Protein 2FPR (pdb70)

InterPro domains:
  IPR000807 Imidazoleglycerol-phosphate dehydratase [MF_00076] (167-355)
  IPR000807 Imidazoleglycerol-phosphate dehydratase [PF00475] (196-337)
  IPR000807 Imidazoleglycerol-phosphate dehydratase [PTHR23133] (57-355)
  IPR000807 Imidazoleglycerol-phosphate dehydratase [cd07914] (169-355)
  IPR005954 Histidine biosynthesis bifunctional protein, N-terminal histidinol-phosphatase domain [TIGR01261] (3-162)
  IPR006543 Histidinol-phosphate phosphatase [TIGR01656] (5-144)
  IPR006549 HAD-superfamily hydrolase,subfamily IIIA [TIGR01662] (4-147)
  IPR020565 Imidazoleglycerol-phosphate dehydratase, conserved site [PS00954] (226-239)
  IPR020565 Imidazoleglycerol-phosphate dehydratase, conserved site [PS00955] (319-331)
  IPR020566 Histidine biosynthesis bifunctional protein HisB [MF_01022] (2-355)
  IPR020566 Histidine biosynthesis bifunctional protein HisB [NF003937] (1-355)
  IPR020568 Ribosomal protein uS5 domain 2-type superfamily [SSF54211] (167-251)
  IPR020568 Ribosomal protein uS5 domain 2-type superfamily [SSF54211] (252-342)
  IPR023214 HAD superfamily [G3DSA:3.40.50.1000] (1-162)
  IPR036412 HAD-like superfamily [SSF56784] (1-158)
  IPR038494 Imidazole glycerol phosphate dehydratase domain superfamily [G3DSA:3.30.230.40] (163-254)
  IPR038494 Imidazole glycerol phosphate dehydratase domain superfamily [G3DSA:3.30.230.40] (255-355)

Foldseek 3Di:
DAAEEEEEDDVAQWDAALRAQQALVRTGGQPPNQVLLVLVVVVGYAYAYAYEAAQDCDPVHNVNSRCPNVVVSVVVNVVSPRDHPYHHYHHYHVVVVDQRDALRCVSPVVVLGPQALYEYEEQDPSSCSSNVVSNHYYDHDDSPPCHSVNVSVVSD/DAEEEEEDDVTQWDADPPLRAQQALVRTGGAPPSQVLLVLVVVLPYAYAYAYEAEQECHPVRNVVSRCPRVVVSVCVCVVSPHDHPYHFYHHHHPVVVDQRDALHCVSPVPVLVHDQALYEYEEQDPSSQSSCVVSSHGYDHDDSPPCHSVNVSPVSNPD

CATH classification: 3.40.50.1000

Organism: Escherichia coli O157:H7 (NCBI:txid83334)

Nearest PDB structures (foldseek):
  2fpx-assembly1_A  TM=1.005E+00  e=1.266E-33  Escherichia coli O157:H7
  2fpu-assembly1_A  TM=1.006E+00  e=5.296E-33  Escherichia coli O157:H7
  2fpu-assembly1_B  TM=1.002E+00  e=4.977E-31  Escherichia coli O157:H7
  2fpw-assembly1_B  TM=1.002E+00  e=2.843E-30  Escherichia coli O157:H7
  3l8h-assembly4_D  TM=8.552E-01  e=6.009E-11  Bordetella bronchiseptica

B-factor: mean 16.45, std 7.88, range [2.0, 51.12]

Secondary structure (DSSP, 8-state):
--EEEEE-SBTTTB--------SGGG--BPTTHHHHHHHHHHTTEEEEEEEE-TTTTBTTB-HHHHHHHHHHHHHHHHHTT--EEEEEEE---GGG--SSSTTS-GGGGGG---GGG-EEEESSHHHHHHHHHHTSEEEE-BTTTB-HHHHHHHT-/--EEEE-SBTTTB---TTTS---SGGG--BPTTHHHHHHHHHHTT-EEEEEEE-TTBTBTTB-HHHHHHHHHHHHHHHHHHT--EEEEEEE---GGG--SSSTTS-GGGGGG----GGG-EEEESSHHHHHHHHHHTSEEEE-BTTTB-HHHHHHHTT--

Sequence (316 aa):
SQKYLFIDRDGTLISEPDFQVDRFDKLAFEPGVIPQLLKLQKAGYKLVMITNQDGLGTQSFPQADFDGPHNLMMQIFTSQGVQFDEVLICPHLPADECDCRKPKVKLVERYLMDRANSYVIGDRATDIQLAENMGINGLRYDRETLNWPMIGEQLTQKYLFIDRDGTLISEPPSDFQVDRFDKLAFEPGVIPQLLKLQKAGYKLVMITNQDGLGTQSFPQADFDGPHNLMMQIFTSQGVQFDEVLICPHLPADECDCRKPKVKLVERYLAMDRANSYVIGDRATDIQLAENMGINGLRYDRETLNWPMIGEQLTRR

Radius of gyration: 21.8 Å; Cα contacts (8 Å, |Δi|>4): 627; chains: 2; bounding box: 61×44×55 Å

GO terms:
  GO:0004401 histidinol-phosphatase activity (F, EXP)

Structure (mmCIF, N/CA/C/O backbone):
data_2FPR
#
_entry.id   2FPR
#
_cell.length_a   53.256
_cell.length_b   131.962
_cell.length_c   106.140
_cell.angle_alpha   90.00
_cell.angle_beta   90.00
_cell.angle_gamma   90.00
#
_symmetry.space_group_name_H-M   'C 2 2 21'
#
loop_
_entity.id
_entity.type
_entity.pdbx_description
1 polymer 'Histidine biosynthesis bifunctional protein hisB'
2 non-polymer 'ZINC ION'
3 non-polymer 'MAGNESIUM ION'
4 non-polymer 'BROMIDE ION'
5 non-polymer 'SODIUM ION'
6 water water
#
loop_
_atom_site.group_PDB
_atom_site.id
_atom_site.type_symbol
_atom_site.label_atom_id
_atom_site.label_alt_id
_atom_site.label_comp_id
_atom_site.label_asym_id
_atom_site.label_entity_id
_atom_site.label_seq_id
_atom_site.pdbx_PDB_ins_code
_atom_site.Cartn_x
_atom_site.Cartn_y
_atom_site.Cartn_z
_atom_site.occupancy
_atom_site.B_iso_or_equiv
_atom_site.auth_seq_id
_atom_site.auth_comp_id
_atom_site.auth_asym_id
_atom_site.auth_atom_id
_atom_site.pdbx_PDB_model_num
ATOM 1 N N . SER A 1 13 ? 24.732 27.259 28.207 1.00 30.98 3 SER A N 1
ATOM 2 C CA . SER A 1 13 ? 23.603 26.364 27.818 1.00 30.49 3 SER A CA 1
ATOM 3 C C . SER A 1 13 ? 23.451 26.298 26.295 1.00 29.69 3 SER A C 1
ATOM 4 O O . SER A 1 13 ? 23.849 27.220 25.580 1.00 30.15 3 SER A O 1
ATOM 7 N N . GLN A 1 14 ? 22.868 25.201 25.820 1.00 28.56 4 GLN A N 1
ATOM 8 C CA . GLN A 1 14 ? 22.930 24.811 24.410 1.00 27.16 4 GLN A CA 1
ATOM 9 C C . GLN A 1 14 ? 22.103 25.675 23.444 1.00 25.89 4 GLN A C 1
ATOM 10 O O . GLN A 1 14 ? 20.913 25.910 23.663 1.00 25.84 4 GLN A O 1
ATOM 16 N N . LYS A 1 15 ? 22.753 26.128 22.373 1.00 24.29 5 LYS A N 1
ATOM 17 C CA . LYS A 1 15 ? 22.080 26.778 21.252 1.00 22.61 5 LYS A CA 1
ATOM 18 C C . LYS A 1 15 ? 21.475 25.692 20.376 1.00 21.34 5 LYS A C 1
ATOM 19 O O . LYS A 1 15 ? 22.169 24.748 19.986 1.00 21.06 5 LYS A O 1
ATOM 25 N N . TYR A 1 16 ? 20.191 25.832 20.064 1.00 19.89 6 TYR A N 1
ATOM 26 C CA . TYR A 1 16 ? 19.515 24.899 19.176 1.00 18.64 6 TYR A CA 1
ATOM 27 C C . TYR A 1 16 ? 18.963 25.565 17.930 1.00 17.34 6 TYR A C 1
ATOM 28 O O . TYR A 1 16 ? 18.577 26.732 17.954 1.00 17.16 6 TYR A O 1
ATOM 37 N N . LEU A 1 17 ? 18.930 24.802 16.841 1.00 15.81 7 LEU A N 1
ATOM 38 C CA . LEU A 1 17 ? 18.171 25.187 15.656 1.00 14.30 7 LEU A CA 1
ATOM 39 C C . LEU A 1 17 ? 17.132 24.111 15.414 1.00 13.83 7 LEU A C 1
ATOM 40 O O . LEU A 1 17 ? 17.479 22.944 15.204 1.00 13.09 7 LEU A O 1
ATOM 45 N N . PHE A 1 18 ? 15.864 24.511 15.448 1.00 12.64 8 PHE A N 1
ATOM 46 C CA . PHE A 1 18 ? 14.753 23.611 15.153 1.00 12.59 8 PHE A CA 1
ATOM 47 C C . PHE A 1 18 ? 14.323 23.844 13.731 1.00 12.09 8 PHE A C 1
ATOM 48 O O . PHE A 1 18 ? 13.780 24.897 13.403 1.00 12.62 8 PHE A O 1
ATOM 56 N N . ILE A 1 19 ? 14.611 22.867 12.877 1.00 11.30 9 ILE A N 1
ATOM 57 C CA . ILE A 1 19 ? 14.571 23.098 11.445 1.00 10.08 9 ILE A CA 1
ATOM 58 C C . ILE A 1 19 ? 13.489 22.269 10.774 1.00 10.08 9 ILE A C 1
ATOM 59 O O . ILE A 1 19 ? 13.428 21.036 10.933 1.00 10.37 9 ILE A O 1
ATOM 64 N N . ASP A 1 20 ? 12.631 22.967 10.035 1.00 9.45 10 ASP A N 1
ATOM 65 C CA . ASP A 1 20 ? 11.604 22.340 9.202 1.00 9.16 10 ASP A CA 1
ATOM 66 C C . ASP A 1 20 ? 12.250 21.490 8.110 1.00 8.87 10 ASP A C 1
ATOM 67 O O . ASP A 1 20 ? 13.372 21.776 7.693 1.00 8.84 10 ASP A O 1
ATOM 72 N N . ARG A 1 21 ? 11.542 20.461 7.644 1.00 8.32 11 ARG A N 1
ATOM 73 C CA . ARG A 1 21 ? 12.055 19.634 6.535 1.00 8.08 11 ARG A CA 1
ATOM 74 C C . ARG A 1 21 ? 11.626 20.137 5.146 1.00 8.53 11 ARG A C 1
ATOM 75 O O . ARG A 1 21 ? 12.446 20.648 4.395 1.00 8.73 11 ARG A O 1
ATOM 83 N N . ASP A 1 22 ? 10.336 20.003 4.820 1.00 8.65 12 ASP A N 1
ATOM 84 C CA . ASP A 1 22 ? 9.842 20.267 3.461 1.00 9.22 12 ASP A CA 1
ATOM 85 C C . ASP A 1 22 ? 9.768 21.758 3.130 1.00 8.68 12 ASP A C 1
ATOM 86 O O . ASP A 1 22 ? 9.048 22.510 3.790 1.00 8.73 12 ASP A 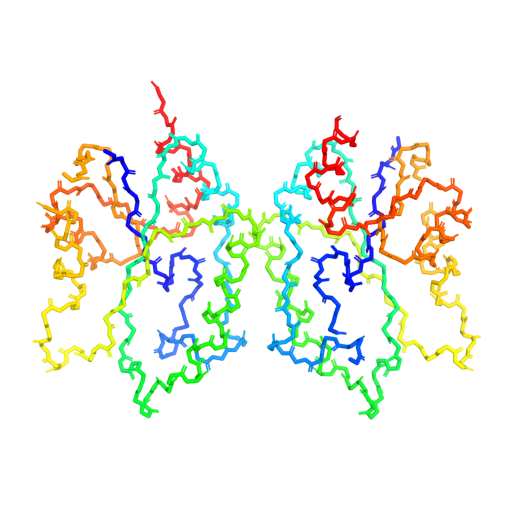O 1
ATOM 91 N N . GLY A 1 23 ? 10.487 22.170 2.092 1.00 8.61 13 GLY A N 1
ATOM 92 C CA . GLY A 1 23 ? 10.573 23.586 1.728 1.00 8.91 13 GLY A CA 1
ATOM 93 C C . GLY A 1 23 ? 11.657 24.335 2.485 1.00 8.63 13 GLY A C 1
ATOM 94 O O . GLY A 1 23 ? 11.822 25.550 2.311 1.00 8.71 13 GLY A O 1
ATOM 95 N N . THR A 1 24 ? 12.398 23.616 3.330 1.00 8.17 14 THR A N 1
ATOM 96 C CA . THR A 1 24 ? 13.438 24.228 4.155 1.00 8.28 14 THR A CA 1
ATOM 97 C C . THR A 1 24 ? 14.766 23.487 3.973 1.00 8.85 14 THR A C 1
ATOM 98 O O . THR A 1 24 ? 15.759 24.080 3.532 1.00 9.00 14 THR A O 1
ATOM 102 N N . LEU A 1 25 ? 14.786 22.199 4.310 1.00 8.37 15 LEU A N 1
ATOM 103 C CA . LEU A 1 25 ? 15.985 21.387 4.077 1.00 8.75 15 LEU A CA 1
ATOM 104 C C . LEU A 1 25 ? 15.990 20.845 2.656 1.00 9.04 15 LEU A C 1
ATOM 105 O O . LEU A 1 25 ? 17.026 20.822 1.988 1.00 8.46 15 LEU A O 1
ATOM 110 N N . ILE A 1 26 ? 14.818 20.388 2.220 1.00 8.89 16 ILE A N 1
ATOM 111 C CA . ILE A 1 26 ? 14.616 19.866 0.881 1.00 9.05 16 ILE A CA 1
ATOM 112 C C . ILE A 1 26 ? 13.445 20.590 0.229 1.00 10.15 16 ILE A C 1
ATOM 113 O O . ILE A 1 26 ? 12.665 21.250 0.911 1.00 9.66 16 ILE A O 1
ATOM 118 N N . SER A 1 27 ? 13.332 20.466 -1.087 1.00 11.06 17 SER A N 1
ATOM 119 C CA . SER A 1 27 ? 12.292 21.166 -1.832 1.00 13.30 17 SER A CA 1
ATOM 120 C C . SER A 1 27 ? 10.912 20.595 -1.518 1.00 14.18 17 SER A C 1
ATOM 121 O O . SER A 1 27 ? 10.765 19.401 -1.251 1.00 13.69 17 SER A O 1
ATOM 124 N N . GLU A 1 28 ? 9.909 21.468 -1.529 1.00 15.72 18 GLU A N 1
ATOM 125 C CA . GLU A 1 28 ? 8.540 21.053 -1.248 1.00 17.96 18 GLU A CA 1
ATOM 126 C C . GLU A 1 28 ? 7.825 20.798 -2.570 1.00 19.17 18 GLU A C 1
ATOM 127 O O . GLU A 1 28 ? 7.640 21.733 -3.354 1.00 19.77 18 GLU A O 1
ATOM 133 N N . PRO A 1 29 ? 7.388 19.540 -2.810 1.00 20.34 19 PRO A N 1
ATOM 134 C CA . PRO A 1 29 ? 6.803 19.183 -4.095 1.00 20.92 19 PRO A CA 1
ATOM 135 C C . PRO A 1 29 ? 5.541 20.008 -4.356 1.00 21.05 19 PRO A C 1
ATOM 136 O O . PRO A 1 29 ? 4.727 20.177 -3.440 1.00 22.22 19 PRO A O 1
ATOM 140 N N . ASP A 1 32 ? 1.710 18.272 -4.591 1.00 23.15 22 ASP A N 1
ATOM 141 C CA . ASP A 1 32 ? 0.925 17.586 -3.567 1.00 22.65 22 ASP A CA 1
ATOM 142 C C . ASP A 1 32 ? 1.551 17.575 -2.155 1.00 22.15 22 ASP A C 1
ATOM 143 O O . ASP A 1 32 ? 1.097 16.832 -1.284 1.00 22.11 22 ASP A O 1
ATOM 148 N N . PHE A 1 33 ? 2.587 18.389 -1.939 1.00 21.34 23 PHE A N 1
ATOM 149 C CA . PHE A 1 33 ? 3.193 18.578 -0.604 1.00 20.47 23 PHE A CA 1
ATOM 150 C C . PHE A 1 33 ? 3.667 17.295 0.106 1.00 20.06 23 PHE A C 1
ATOM 151 O O . PHE A 1 33 ? 3.767 17.266 1.343 1.00 20.37 23 PHE A O 1
ATOM 159 N N . GLN A 1 34 ? 3.937 16.237 -0.656 1.00 18.77 24 GLN A N 1
ATOM 160 C CA . GLN A 1 34 ? 4.456 15.000 -0.077 1.00 17.75 24 GLN A CA 1
ATOM 161 C C . GLN A 1 34 ? 5.659 14.546 -0.858 1.00 16.65 24 GLN A C 1
ATOM 162 O O . GLN A 1 34 ? 5.581 14.374 -2.077 1.00 16.14 24 GLN A O 1
ATOM 168 N N . VAL A 1 35 ? 6.765 14.336 -0.152 1.00 15.36 25 VAL A N 1
ATOM 169 C CA . VAL A 1 35 ? 7.944 13.740 -0.755 1.00 14.65 25 VAL A CA 1
ATOM 170 C C . VAL A 1 35 ? 7.766 12.230 -0.597 1.00 14.35 25 VAL A C 1
ATOM 171 O O . VAL A 1 35 ? 8.303 11.611 0.328 1.00 13.92 25 VAL A O 1
ATOM 175 N N . ASP A 1 36 ? 6.974 11.659 -1.500 1.00 14.12 26 ASP A N 1
ATOM 176 C CA . ASP A 1 36 ? 6.553 10.259 -1.416 1.00 14.72 26 ASP A CA 1
ATOM 177 C C . ASP A 1 36 ? 7.142 9.396 -2.531 1.00 14.67 26 ASP A C 1
ATOM 178 O O . ASP A 1 36 ? 6.746 8.240 -2.722 1.00 14.72 26 ASP A O 1
ATOM 183 N N . ARG A 1 37 ? 8.086 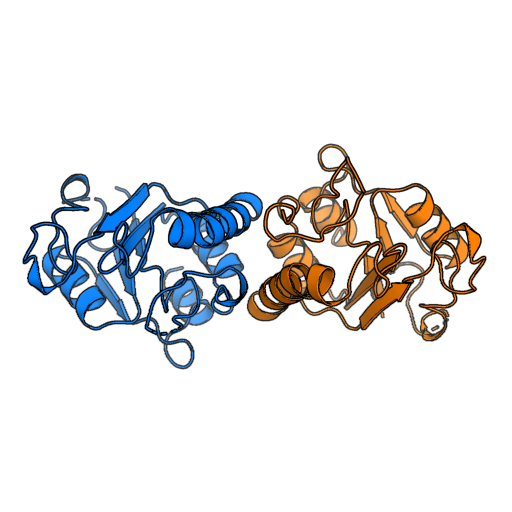9.971 -3.268 1.00 14.74 27 ARG A N 1
ATOM 184 C CA . ARG A 1 37 ? 8.816 9.257 -4.306 1.00 14.88 27 ARG A CA 1
ATOM 185 C C . ARG A 1 37 ? 10.241 9.769 -4.292 1.00 14.48 27 ARG A C 1
ATOM 186 O O . ARG A 1 37 ? 10.475 10.952 -4.031 1.00 13.77 27 ARG A O 1
ATOM 194 N N . PHE A 1 38 ? 11.191 8.892 -4.597 1.00 14.53 28 PHE A N 1
ATOM 195 C CA . PHE A 1 38 ? 12.590 9.308 -4.685 1.00 14.36 28 PHE A CA 1
ATOM 196 C C . PHE A 1 38 ? 12.813 10.444 -5.678 1.00 14.74 28 PHE A C 1
ATOM 197 O O . PHE A 1 38 ? 13.610 11.360 -5.425 1.00 14.58 28 PHE A O 1
ATOM 205 N N . ASP A 1 39 ? 12.097 10.398 -6.801 1.00 14.92 29 ASP A N 1
ATOM 206 C CA . ASP A 1 39 ? 12.236 11.427 -7.826 1.00 15.57 29 ASP A CA 1
ATOM 207 C C . ASP A 1 39 ? 11.648 12.792 -7.437 1.00 14.92 29 ASP A C 1
ATOM 208 O O . ASP A 1 39 ? 11.741 13.757 -8.203 1.00 15.75 29 ASP A O 1
ATOM 213 N N . LYS A 1 40 ? 11.091 12.882 -6.227 1.00 13.94 30 LYS A N 1
ATOM 214 C CA . LYS A 1 40 ? 10.621 14.164 -5.699 1.00 13.21 30 LYS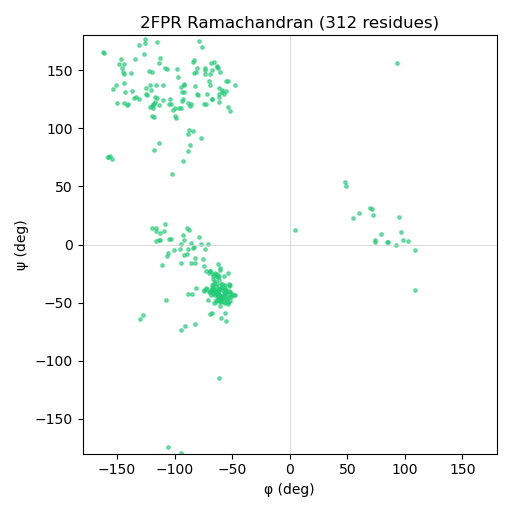 A CA 1
ATOM 215 C C . LYS A 1 40 ? 11.602 14.791 -4.701 1.00 12.48 30 LYS A C 1
ATOM 216 O O . LYS A 1 40 ? 11.389 15.916 -4.230 1.00 12.20 30 LYS A O 1
ATOM 222 N N . LEU A 1 41 ? 12.666 14.058 -4.379 1.00 11.12 31 LEU A N 1
ATOM 223 C CA . LEU A 1 41 ? 13.666 14.549 -3.443 1.00 10.64 31 LEU A CA 1
ATOM 224 C C . LEU A 1 41 ? 14.658 15.511 -4.118 1.00 10.01 31 LEU A C 1
ATOM 225 O O . LEU A 1 41 ? 15.233 15.187 -5.153 1.00 9.78 31 LEU A O 1
ATOM 230 N N . ALA A 1 42 ? 14.861 16.685 -3.515 1.00 9.45 32 ALA A N 1
ATOM 231 C CA . ALA A 1 42 ? 15.842 17.663 -4.003 1.00 9.13 32 ALA A CA 1
ATOM 232 C C . ALA A 1 42 ? 16.284 18.501 -2.817 1.00 9.17 32 ALA A C 1
ATOM 233 O O . ALA A 1 42 ? 15.449 18.941 -2.041 1.00 9.65 32 ALA A O 1
ATOM 235 N N . PHE A 1 43 ? 17.588 18.713 -2.672 1.00 8.26 33 PHE A N 1
ATOM 236 C CA . PHE A 1 43 ? 18.113 19.493 -1.545 1.00 8.21 33 PHE A CA 1
ATOM 237 C C . PHE A 1 43 ? 18.042 20.991 -1.823 1.00 7.21 33 PHE A C 1
ATOM 238 O O . PHE A 1 43 ? 18.182 21.434 -2.963 1.00 7.45 33 PHE A O 1
ATOM 246 N N . GLU A 1 44 ? 17.834 21.763 -0.768 1.00 7.66 34 GLU A N 1
ATOM 247 C CA . GLU A 1 44 ? 17.812 23.224 -0.869 1.00 7.91 34 GLU A CA 1
ATOM 248 C C . GLU A 1 44 ? 19.245 23.714 -1.050 1.00 7.93 34 GLU A C 1
ATOM 249 O O . GLU A 1 44 ? 20.171 23.089 -0.521 1.00 8.09 34 GLU A O 1
ATOM 255 N N . PRO A 1 45 ? 19.441 24.815 -1.802 1.00 7.88 35 PRO A N 1
ATOM 256 C CA . PRO A 1 45 ? 20.810 25.272 -2.084 1.00 7.88 35 PRO A CA 1
ATOM 257 C C . PRO A 1 45 ? 21.592 25.589 -0.829 1.00 7.31 35 PRO A C 1
ATOM 258 O O . PRO A 1 45 ? 21.096 26.306 0.052 1.00 7.42 35 PRO A O 1
ATOM 262 N N . GLY A 1 46 ? 22.812 25.049 -0.749 1.00 7.61 36 GLY A N 1
ATOM 263 C CA . GLY A 1 46 ? 23.735 25.391 0.321 1.00 7.38 36 GLY A CA 1
ATOM 264 C C . GLY A 1 46 ? 23.452 24.824 1.699 1.00 7.28 36 GLY A C 1
ATOM 265 O O . GLY A 1 46 ? 24.184 25.118 2.645 1.00 7.52 36 GLY A O 1
ATOM 266 N N . VAL A 1 47 ? 22.401 24.010 1.820 1.00 6.60 37 VAL A N 1
ATOM 267 C CA . VAL A 1 47 ? 21.993 23.473 3.112 1.00 6.90 37 VAL A CA 1
ATOM 268 C C . VAL A 1 47 ? 23.119 22.699 3.801 1.00 7.12 37 VAL A C 1
ATOM 269 O O . VAL A 1 47 ? 23.291 22.801 5.016 1.00 7.06 37 VAL A O 1
ATOM 273 N N . ILE A 1 48 ? 23.875 21.917 3.033 1.00 6.96 38 ILE A N 1
ATOM 274 C CA . ILE A 1 48 ? 24.949 21.112 3.646 1.00 7.21 38 ILE A CA 1
ATOM 275 C C . ILE A 1 48 ? 26.119 21.975 4.170 1.00 7.30 38 ILE A C 1
ATOM 276 O O . ILE A 1 48 ? 26.393 21.944 5.380 1.00 8.13 38 ILE A O 1
ATOM 281 N N . PRO A 1 49 ? 26.793 22.750 3.290 1.00 8.34 39 PRO A N 1
ATOM 282 C CA . PRO A 1 49 ? 27.880 23.583 3.839 1.00 8.39 39 PRO A CA 1
ATOM 283 C C . PRO A 1 49 ? 27.438 24.518 4.962 1.00 8.83 39 PRO A C 1
ATOM 284 O O . PRO A 1 49 ? 28.196 24.741 5.902 1.00 9.17 39 PRO A O 1
ATOM 288 N N . GLN A 1 50 ? 26.216 25.050 4.893 1.00 9.02 40 GLN A N 1
ATOM 289 C CA . GLN A 1 50 ? 25.798 26.003 5.924 1.00 9.14 40 GLN A CA 1
ATOM 290 C C . GLN A 1 50 ? 25.475 25.348 7.257 1.00 9.17 40 GLN A C 1
ATOM 291 O O . GLN A 1 50 ? 25.849 25.874 8.306 1.00 10.02 40 GLN A O 1
ATOM 297 N N . LEU A 1 51 ? 24.825 24.180 7.221 1.00 8.90 41 LEU A N 1
ATOM 298 C CA . LEU A 1 51 ? 24.588 23.421 8.448 1.00 9.23 41 LEU A CA 1
ATOM 299 C C . LEU A 1 51 ? 25.906 22.960 9.070 1.00 9.30 41 LEU A C 1
ATOM 300 O O . LEU A 1 51 ? 26.052 22.986 10.290 1.00 9.88 41 LEU A O 1
ATOM 305 N N . LEU A 1 52 ? 26.880 22.609 8.230 1.00 9.41 42 LEU A N 1
ATOM 306 C CA . LEU A 1 52 ? 28.216 22.299 8.747 1.00 10.06 42 LEU A CA 1
ATOM 307 C C . LEU A 1 52 ? 28.819 23.511 9.459 1.00 10.55 42 LEU A C 1
ATOM 308 O O . LEU A 1 52 ? 29.350 23.375 10.557 1.00 11.26 42 LEU A O 1
ATOM 313 N N . LYS A 1 53 ? 28.695 24.689 8.842 1.00 11.14 43 LYS A N 1
ATOM 314 C CA . LYS A 1 53 ? 29.165 25.954 9.421 1.00 12.03 43 LYS A CA 1
ATOM 315 C C . LYS A 1 53 ? 28.479 26.233 10.759 1.00 12.38 43 LYS A C 1
ATOM 316 O O . LYS A 1 53 ? 29.132 26.627 11.746 1.00 12.82 43 LYS A O 1
ATOM 322 N N . LEU A 1 54 ? 27.163 26.021 10.786 1.00 12.23 44 LEU A N 1
ATOM 323 C CA . LEU A 1 54 ? 26.359 26.258 11.983 1.00 12.92 44 LEU A CA 1
ATOM 324 C C . LEU A 1 54 ? 26.705 25.296 13.116 1.00 13.48 44 LEU A C 1
ATOM 325 O O . LEU A 1 54 ? 26.753 25.689 14.286 1.00 13.95 44 LEU A O 1
ATOM 330 N N . GLN A 1 55 ? 26.972 24.044 12.766 1.00 13.87 45 GLN A N 1
ATOM 331 C CA . GLN A 1 55 ? 27.429 23.063 13.748 1.00 14.93 45 GLN A CA 1
ATOM 332 C C . GLN A 1 55 ? 28.764 23.473 14.367 1.00 15.62 45 GLN A C 1
ATOM 333 O O . GLN A 1 55 ? 28.952 23.340 15.576 1.00 15.97 45 GLN A O 1
ATOM 339 N N . LYS A 1 56 ? 29.676 23.964 13.531 1.00 16.52 46 LYS A N 1
ATOM 340 C CA . LYS A 1 56 ? 31.007 24.394 13.982 1.00 17.95 46 LYS A CA 1
ATOM 341 C C . LYS A 1 56 ? 30.908 25.594 14.913 1.00 18.27 46 LYS A C 1
ATOM 342 O O . LYS A 1 56 ? 31.731 25.755 15.824 1.00 19.04 46 LYS A O 1
ATOM 348 N N . ALA A 1 57 ? 29.900 26.430 14.682 1.00 17.71 47 ALA A N 1
ATOM 349 C CA . ALA A 1 57 ? 29.628 27.581 15.540 1.00 18.20 47 ALA A CA 1
ATOM 350 C C . ALA A 1 57 ? 28.931 27.212 16.855 1.00 18.34 47 ALA A C 1
ATOM 351 O O . ALA A 1 57 ? 28.622 28.095 17.656 1.00 18.99 47 ALA A O 1
ATOM 353 N N . GLY A 1 58 ? 28.670 25.921 17.063 1.00 17.85 48 GLY A N 1
ATOM 354 C CA . GLY A 1 58 ? 28.080 25.424 18.309 1.00 17.98 48 GLY A CA 1
ATOM 355 C C . GLY A 1 58 ? 26.577 25.202 18.377 1.00 17.83 48 GLY A C 1
ATOM 356 O O . GLY A 1 58 ? 26.032 24.987 19.461 1.00 18.10 48 GLY A O 1
ATOM 357 N N . TYR A 1 59 ? 25.887 25.254 17.237 1.00 17.12 49 TYR A N 1
ATOM 358 C CA . TYR A 1 59 ? 24.462 24.912 17.201 1.00 16.73 49 TYR A CA 1
ATOM 359 C C . TYR A 1 59 ? 24.244 23.410 17.118 1.00 16.70 49 TYR A C 1
ATOM 360 O O . TYR A 1 59 ? 24.938 22.717 16.366 1.00 17.66 49 TYR A O 1
ATOM 369 N N . LYS A 1 60 ? 23.292 22.918 17.902 1.00 16.58 50 LYS A N 1
ATOM 370 C CA . LYS A 1 60 ? 22.782 21.557 17.755 1.00 16.22 50 LYS A CA 1
ATOM 371 C C . LYS A 1 60 ? 21.503 21.613 16.926 1.00 15.71 50 LYS A C 1
ATOM 372 O O . LYS A 1 60 ? 20.724 22.565 17.028 1.00 15.95 50 LYS A O 1
ATOM 378 N N . LEU A 1 61 ? 21.304 20.598 16.097 1.00 14.31 51 LEU A N 1
ATOM 379 C CA . LEU A 1 61 ? 20.239 20.630 15.094 1.00 13.33 51 LEU A CA 1
ATOM 380 C C . LEU A 1 61 ? 19.148 19.641 15.446 1.00 12.88 51 LEU A C 1
ATOM 381 O O . LEU A 1 61 ? 19.419 18.504 15.833 1.00 12.86 51 LEU A O 1
ATOM 386 N N . VAL A 1 62 ? 17.903 20.079 15.291 1.00 12.74 52 VAL A N 1
ATOM 387 C CA . VAL A 1 62 ? 16.750 19.236 15.574 1.00 12.57 52 VAL A CA 1
ATOM 388 C C . VAL A 1 62 ? 15.764 19.423 14.435 1.00 12.55 52 VAL A C 1
ATOM 389 O O . VAL A 1 62 ? 15.399 20.548 14.127 1.00 12.86 52 VAL A O 1
ATOM 393 N N . MET A 1 63 ? 15.340 18.335 13.806 1.00 11.93 53 MET A N 1
ATOM 394 C CA . MET A 1 63 ? 14.401 18.444 12.698 1.00 12.10 53 MET A CA 1
ATOM 395 C C . MET A 1 63 ? 12.980 18.331 13.240 1.00 12.42 53 MET A C 1
ATOM 396 O O . MET A 1 63 ? 12.715 17.509 14.117 1.00 12.49 53 MET A O 1
ATOM 401 N N . ILE A 1 64 ? 12.075 19.166 12.734 1.00 12.44 54 ILE A N 1
ATOM 402 C CA . ILE A 1 64 ? 10.678 19.138 13.176 1.00 12.25 54 ILE A CA 1
ATOM 403 C C . ILE A 1 64 ? 9.734 19.380 11.990 1.00 12.20 54 ILE A C 1
ATOM 404 O O . ILE A 1 64 ? 9.808 20.412 11.321 1.00 12.17 54 ILE A O 1
ATOM 409 N N . THR A 1 65 ? 8.863 18.408 11.734 1.00 11.80 55 THR A N 1
ATOM 410 C CA . THR A 1 65 ? 8.074 18.382 10.497 1.00 12.10 55 THR A CA 1
ATOM 411 C C . THR A 1 65 ? 6.654 17.853 10.693 1.00 12.11 55 THR A C 1
ATOM 412 O O . THR A 1 65 ? 6.451 16.881 11.423 1.00 12.67 55 THR A O 1
ATOM 416 N N . ASN A 1 66 ? 5.688 18.506 10.038 1.00 11.86 56 ASN A N 1
ATOM 417 C CA . ASN A 1 66 ? 4.318 17.984 9.934 1.00 12.60 56 ASN A CA 1
ATOM 418 C C . ASN A 1 66 ? 4.210 17.216 8.629 1.00 12.69 56 ASN A C 1
ATOM 419 O O . ASN A 1 66 ? 4.351 17.804 7.555 1.00 13.20 56 ASN A O 1
ATOM 424 N N . GLN A 1 67 ? 3.936 15.915 8.718 1.00 12.65 57 GLN A N 1
ATOM 425 C CA . GLN A 1 67 ? 3.737 15.084 7.535 1.00 12.92 57 GLN A CA 1
ATOM 426 C C . GLN A 1 67 ? 2.288 14.608 7.482 1.00 13.86 57 GLN A C 1
ATOM 427 O O . GLN A 1 67 ? 1.968 13.524 7.972 1.00 13.86 57 GLN A O 1
ATOM 433 N N . ASP A 1 68 ? 1.429 15.428 6.876 1.00 14.10 58 ASP A N 1
ATOM 434 C CA . ASP A 1 68 ? -0.023 15.219 6.886 1.00 15.01 58 ASP A CA 1
ATOM 435 C C . ASP A 1 68 ? -0.416 13.821 6.433 1.00 15.03 58 ASP A C 1
ATOM 436 O O . ASP A 1 68 ? -0.213 13.459 5.279 1.00 15.23 58 ASP A O 1
ATOM 441 N N . GLY A 1 69 ? -0.995 13.050 7.343 1.00 15.93 59 GLY A N 1
ATOM 442 C CA . GLY A 1 69 ? -1.552 11.747 6.983 1.00 16.69 59 GLY A CA 1
ATOM 443 C C . GLY A 1 69 ? -0.522 10.674 6.689 1.00 17.57 59 GLY A C 1
ATOM 444 O O . GLY A 1 69 ? -0.798 9.739 5.923 1.00 17.20 59 GLY A O 1
ATOM 445 N N . LEU A 1 70 ? 0.665 10.826 7.273 1.00 18.29 60 LEU A N 1
ATOM 446 C CA . LEU A 1 70 ? 1.731 9.818 7.189 1.00 19.53 60 LEU A CA 1
ATOM 447 C C . LEU A 1 70 ? 1.263 8.506 7.813 1.00 20.31 60 LEU A C 1
ATOM 448 O O . LEU A 1 70 ? 0.890 8.468 8.993 1.00 20.24 60 LEU A O 1
ATOM 453 N N . GLY A 1 71 ? 1.298 7.442 7.015 1.00 21.84 61 GLY A N 1
ATOM 454 C CA . GLY A 1 71 ? 0.785 6.136 7.428 1.00 23.65 61 GLY A CA 1
ATOM 455 C C . GLY A 1 71 ? -0.652 5.886 7.001 1.00 24.67 61 GLY A C 1
ATOM 456 O O . GLY A 1 71 ? -1.350 5.072 7.606 1.00 25.49 61 GLY A O 1
ATOM 457 N N . THR A 1 72 ? -1.103 6.573 5.957 1.00 25.34 62 THR A N 1
ATOM 458 C CA . THR A 1 72 ? -2.445 6.344 5.428 1.00 26.12 62 THR A CA 1
ATOM 459 C C . THR A 1 72 ? -2.396 6.041 3.936 1.00 26.10 62 THR A C 1
ATOM 460 O O . THR A 1 72 ? -1.331 6.138 3.313 1.00 26.27 62 THR A O 1
ATOM 464 N N . GLN A 1 73 ? -3.547 5.673 3.369 1.00 25.87 63 GLN A N 1
ATOM 465 C CA . GLN A 1 73 ? -3.670 5.411 1.932 1.00 25.30 63 GLN A CA 1
ATOM 466 C C . GLN A 1 73 ? -3.025 6.521 1.106 1.00 24.63 63 GLN A C 1
ATOM 467 O O . GLN A 1 73 ? -2.327 6.246 0.129 1.00 24.39 63 GLN A O 1
ATOM 473 N N . SER A 1 74 ? -3.272 7.771 1.504 1.00 23.81 64 SER A N 1
ATOM 474 C CA . SER A 1 74 ? -2.763 8.935 0.780 1.00 22.97 64 SER A CA 1
ATOM 475 C C . SER A 1 74 ? -1.263 9.182 0.988 1.00 21.97 64 SER A C 1
ATOM 476 O O . SER A 1 74 ? -0.655 9.882 0.182 1.00 21.60 64 SER A O 1
ATOM 479 N N . PHE A 1 75 ? -0.684 8.606 2.045 1.00 20.91 65 PHE A N 1
ATOM 480 C CA . PHE A 1 75 ? 0.765 8.738 2.327 1.00 20.14 65 PHE A CA 1
ATOM 481 C C . PHE A 1 75 ? 1.333 7.560 3.149 1.00 19.81 65 PHE A C 1
ATOM 482 O O . PHE A 1 75 ? 1.619 7.708 4.335 1.00 19.64 65 PHE A O 1
ATOM 490 N N . PRO A 1 76 ? 1.495 6.375 2.522 1.00 19.55 66 PRO A N 1
ATOM 491 C CA . PRO A 1 76 ? 1.996 5.219 3.272 1.00 19.81 66 PRO A CA 1
ATOM 492 C C . PRO A 1 76 ? 3.391 5.472 3.841 1.00 19.78 66 PRO A C 1
ATOM 493 O O . PRO A 1 76 ? 4.188 6.201 3.236 1.00 19.73 66 PRO A O 1
ATOM 497 N N . GLN A 1 77 ? 3.667 4.869 4.991 1.00 20.05 67 GLN A N 1
ATOM 498 C CA . GLN A 1 77 ? 4.936 5.016 5.694 1.00 20.21 67 GLN A CA 1
ATOM 499 C C . GLN A 1 77 ? 6.130 4.648 4.804 1.00 20.12 67 GLN A C 1
ATOM 500 O O . GLN A 1 77 ? 7.165 5.335 4.817 1.00 19.71 67 GLN A O 1
ATOM 506 N N . ALA A 1 78 ? 5.973 3.578 4.027 1.00 19.84 68 ALA A N 1
ATOM 507 C CA . ALA A 1 78 ? 7.006 3.140 3.085 1.00 19.34 68 ALA A CA 1
ATOM 508 C C . ALA A 1 78 ? 7.350 4.1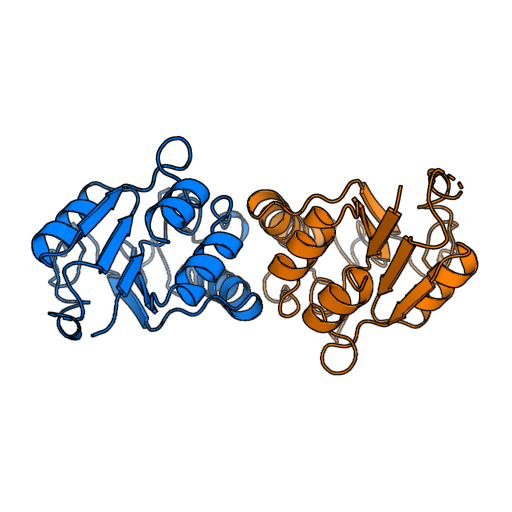95 2.029 1.00 19.23 68 ALA A C 1
ATOM 509 O O . ALA A 1 78 ? 8.523 4.332 1.659 1.00 19.39 68 ALA A O 1
ATOM 511 N N . ASP A 1 79 ? 6.341 4.932 1.554 1.00 18.37 69 ASP A N 1
ATOM 512 C CA . ASP A 1 79 ? 6.528 5.984 0.547 1.00 17.62 69 ASP A CA 1
ATOM 513 C C . ASP A 1 79 ? 7.337 7.146 1.141 1.00 16.35 69 ASP A C 1
ATOM 514 O O . ASP A 1 79 ? 8.138 7.762 0.450 1.00 16.20 69 ASP A O 1
ATOM 519 N N . PHE A 1 80 ? 7.123 7.414 2.429 1.00 14.87 70 PHE A N 1
ATOM 520 C CA . PHE A 1 80 ? 7.870 8.438 3.156 1.00 14.49 70 PHE A CA 1
ATOM 521 C C . PHE A 1 80 ? 9.285 7.970 3.468 1.00 14.37 70 PHE A C 1
ATOM 522 O O . PHE A 1 80 ? 10.229 8.759 3.393 1.00 13.79 70 PHE A O 1
ATOM 530 N N . ASP A 1 81 ? 9.424 6.694 3.841 1.00 13.53 71 ASP A N 1
ATOM 531 C CA . ASP A 1 81 ? 10.681 6.184 4.397 1.00 13.83 71 ASP A CA 1
ATOM 532 C C . ASP A 1 81 ? 11.829 6.233 3.406 1.00 13.10 71 ASP A C 1
ATOM 533 O O . ASP A 1 81 ? 12.944 6.592 3.766 1.00 13.43 71 ASP A O 1
ATOM 538 N N . GLY A 1 82 ? 11.560 5.877 2.156 1.00 12.88 72 GLY A N 1
ATOM 539 C CA . GLY A 1 82 ? 12.635 5.767 1.170 1.00 12.38 72 GLY A CA 1
ATOM 540 C C . GLY A 1 82 ? 13.363 7.094 1.005 1.00 12.06 72 GLY A C 1
ATOM 541 O O . GLY A 1 82 ? 14.569 7.188 1.295 1.00 11.60 72 GLY A O 1
ATOM 542 N N . PRO A 1 83 ? 12.641 8.125 0.527 1.00 11.48 73 PRO A N 1
ATOM 543 C CA . PRO A 1 83 ? 13.246 9.458 0.391 1.00 11.44 73 PRO A CA 1
ATOM 544 C C . PRO A 1 83 ? 13.782 10.027 1.710 1.00 10.90 73 PRO A C 1
ATOM 545 O O . PRO A 1 83 ? 14.851 10.659 1.728 1.00 10.93 73 PRO A O 1
ATOM 549 N N . HIS A 1 84 ? 13.060 9.817 2.810 1.00 10.97 74 HIS A N 1
ATOM 550 C CA . HIS A 1 84 ? 13.516 10.379 4.075 1.00 10.94 74 HIS A CA 1
ATOM 551 C C . HIS A 1 84 ? 14.851 9.766 4.497 1.00 10.77 74 HIS A C 1
ATOM 552 O O . HIS A 1 84 ? 15.801 10.482 4.839 1.00 10.22 74 HIS A O 1
ATOM 559 N N . ASN A 1 85 ? 14.916 8.439 4.464 1.00 10.29 75 ASN A N 1
ATOM 560 C CA . ASN A 1 85 ? 16.120 7.728 4.885 1.00 10.80 75 ASN A CA 1
ATOM 561 C C . ASN A 1 85 ? 17.324 8.080 4.009 1.00 10.26 75 ASN A C 1
ATOM 562 O O . ASN A 1 85 ? 18.442 8.255 4.517 1.00 10.65 75 ASN A O 1
ATOM 567 N N . LEU A 1 86 ? 17.082 8.206 2.708 1.00 10.36 76 LEU A N 1
ATOM 568 C CA . LEU A 1 86 ? 18.102 8.666 1.774 1.00 9.99 76 LEU A CA 1
ATOM 569 C C . LEU A 1 86 ? 18.561 10.092 2.094 1.00 10.10 76 LEU A C 1
ATOM 570 O O . LEU A 1 86 ? 19.756 10.352 2.141 1.00 9.40 76 LEU A O 1
ATOM 575 N N . MET A 1 87 ? 17.616 11.011 2.308 1.00 8.75 77 MET A N 1
ATOM 576 C CA . MET A 1 87 ? 17.971 12.372 2.740 1.00 8.64 77 MET A CA 1
ATOM 577 C C . MET A 1 87 ? 18.872 12.346 3.985 1.00 8.31 77 MET A C 1
ATOM 578 O O . MET A 1 87 ? 19.899 13.049 4.063 1.00 8.16 77 MET A O 1
ATOM 583 N N . MET A 1 88 ? 18.492 11.515 4.952 1.00 8.34 78 MET A N 1
ATOM 584 C CA . MET A 1 88 ? 19.264 11.368 6.171 1.00 8.15 78 MET A CA 1
ATOM 585 C C . MET A 1 88 ? 20.678 10.832 5.897 1.00 7.65 78 MET A C 1
ATOM 586 O O . MET A 1 88 ? 21.633 11.372 6.490 1.00 9.14 78 MET A O 1
ATOM 591 N N . GLN A 1 89 ? 20.804 9.813 5.030 0.50 6.35 79 GLN A N 1
ATOM 592 C CA . GLN A 1 89 ? 22.118 9.244 4.607 0.50 5.89 79 GLN A CA 1
ATOM 593 C C . GLN A 1 89 ? 23.000 10.349 4.102 0.50 5.80 79 GLN A C 1
ATOM 594 O O . GLN A 1 89 ? 24.172 10.459 4.477 0.50 4.43 79 GLN A O 1
ATOM 600 N N . ILE A 1 90 ? 22.421 11.152 3.217 1.00 7.65 80 ILE A N 1
ATOM 601 C CA . ILE A 1 90 ? 23.156 12.221 2.574 1.00 7.70 80 ILE A CA 1
ATOM 602 C C . ILE A 1 90 ? 23.664 13.203 3.617 1.00 7.94 80 ILE A C 1
ATOM 603 O O . ILE A 1 90 ? 24.864 13.484 3.666 1.00 7.95 80 ILE A O 1
ATOM 608 N N . PHE A 1 91 ? 22.774 13.703 4.476 1.00 7.53 81 PHE A N 1
ATOM 609 C CA . PHE A 1 91 ? 23.215 14.602 5.542 1.00 7.68 81 PHE A CA 1
ATOM 610 C C . PHE A 1 91 ? 24.302 13.974 6.422 1.00 8.00 81 PHE A C 1
ATOM 611 O O . PHE A 1 91 ? 25.355 14.581 6.651 1.00 7.35 81 PHE A O 1
ATOM 619 N N . THR A 1 92 ? 24.056 12.752 6.894 1.00 8.34 82 THR A N 1
ATOM 620 C CA . THR A 1 92 ? 24.942 12.140 7.881 1.00 9.21 82 THR A CA 1
ATOM 621 C C . THR A 1 92 ? 26.322 11.866 7.288 1.00 8.85 82 THR A C 1
ATOM 622 O O . THR A 1 92 ? 27.340 12.090 7.945 1.00 10.12 82 THR A O 1
ATOM 626 N N . SER A 1 93 ? 26.346 11.389 6.046 1.00 8.64 83 SER A N 1
ATOM 627 C CA . SER A 1 93 ? 27.626 11.086 5.386 1.00 8.52 83 SER A CA 1
ATOM 628 C C . SER A 1 93 ? 28.464 12.343 5.170 1.00 9.04 83 SER A C 1
ATOM 629 O O . SER A 1 93 ? 29.700 12.274 5.087 1.00 9.07 83 SER A O 1
ATOM 632 N N . GLN A 1 94 ? 27.796 13.494 5.105 1.00 8.39 84 GLN A N 1
ATOM 633 C CA . GLN A 1 94 ? 28.495 14.767 4.903 1.00 8.63 84 GLN A CA 1
ATOM 634 C C . GLN A 1 94 ? 28.806 15.491 6.207 1.00 8.89 84 GLN A C 1
ATOM 635 O O . GLN A 1 94 ? 29.415 16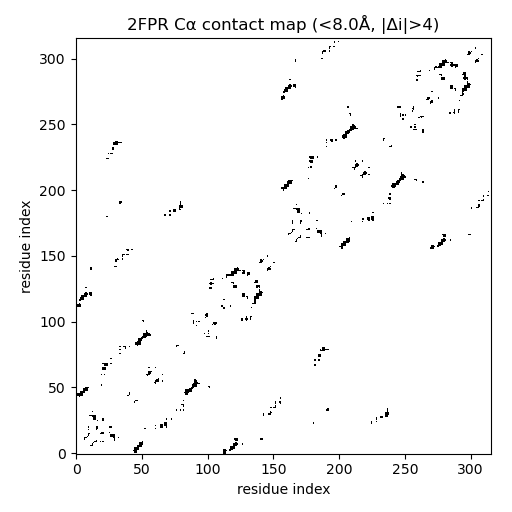.557 6.202 1.00 9.03 84 GLN A O 1
ATOM 641 N N . GLY A 1 95 ? 28.411 14.872 7.315 1.00 8.99 85 GLY A N 1
ATOM 642 C CA . GLY A 1 95 ? 28.763 15.341 8.650 1.00 9.48 85 GLY A CA 1
ATOM 643 C C . GLY A 1 95 ? 27.689 16.163 9.335 1.00 9.77 85 GLY A C 1
ATOM 644 O O . GLY A 1 95 ? 27.911 16.666 10.430 1.00 9.84 85 GLY A O 1
ATOM 645 N N . VAL A 1 96 ? 26.524 16.295 8.696 1.00 9.87 86 VAL A N 1
ATOM 646 C CA . VAL A 1 96 ? 25.396 16.993 9.304 1.00 10.70 86 VAL A CA 1
ATOM 647 C C . VAL A 1 96 ? 24.610 16.013 10.168 1.00 11.29 86 VAL A C 1
ATOM 648 O O . VAL A 1 96 ? 24.119 15.001 9.680 1.00 11.08 86 VAL A O 1
ATOM 652 N N . GLN A 1 97 ? 24.499 16.325 11.455 1.00 12.23 87 GLN A N 1
ATOM 653 C CA . GLN A 1 97 ? 23.806 15.450 12.384 1.00 13.60 87 GLN A CA 1
ATOM 654 C C . GLN A 1 97 ? 22.633 16.150 13.053 1.00 13.70 87 GLN A C 1
ATOM 655 O O . GLN A 1 97 ? 22.752 17.287 13.521 1.00 13.86 87 GLN A O 1
ATOM 661 N N . PHE A 1 98 ? 21.504 15.453 13.070 1.00 13.75 88 PHE A N 1
ATOM 662 C CA . PHE A 1 98 ? 20.317 15.917 13.774 1.00 13.95 88 PHE A CA 1
ATOM 663 C C . PHE A 1 98 ? 20.155 15.138 15.070 1.00 14.96 88 PHE A C 1
ATOM 664 O O . PHE A 1 98 ? 20.110 13.907 15.061 1.00 15.29 88 PHE A O 1
ATOM 672 N N . ASP A 1 99 ? 20.065 15.863 16.178 1.00 15.56 89 ASP A N 1
ATOM 673 C CA . ASP A 1 99 ? 19.927 15.245 17.498 1.00 16.53 89 ASP A CA 1
ATOM 674 C C . ASP A 1 99 ? 18.650 14.412 17.610 1.00 16.79 89 ASP A C 1
ATOM 675 O O . ASP A 1 99 ? 18.651 13.342 18.225 1.00 17.09 89 ASP A O 1
ATOM 680 N N . GLU A 1 100 ? 17.574 14.913 17.004 1.00 16.23 90 GLU A N 1
ATOM 681 C CA . GLU A 1 100 ? 16.299 14.214 16.906 1.00 16.37 90 GLU A CA 1
ATOM 682 C C . GLU A 1 100 ? 15.623 14.610 15.612 1.00 15.61 90 GLU A C 1
ATOM 683 O O . GLU A 1 100 ? 15.871 15.694 15.085 1.00 15.46 90 GLU A O 1
ATOM 689 N N . VAL A 1 101 ? 14.756 13.730 15.127 1.00 15.49 91 VAL A N 1
ATOM 690 C CA . VAL A 1 101 ? 13.844 14.043 14.034 1.00 15.48 91 VAL A CA 1
ATOM 691 C C . VAL A 1 101 ? 12.439 13.864 14.573 1.00 15.52 91 VAL A C 1
ATOM 692 O O . VAL A 1 101 ? 11.999 12.741 14.846 1.00 15.86 91 VAL A O 1
ATOM 696 N N . LEU A 1 102 ? 11.752 14.992 14.715 1.00 15.45 92 LEU A N 1
ATOM 697 C CA . LEU A 1 102 ? 10.436 15.048 15.333 1.00 15.57 92 LEU A CA 1
ATOM 698 C C . LEU A 1 102 ? 9.353 15.189 14.276 1.00 16.02 92 LEU A C 1
ATOM 699 O O . LEU A 1 102 ? 9.353 16.153 13.498 1.00 15.48 92 LEU A O 1
ATOM 704 N N . ILE A 1 103 ? 8.432 14.225 14.254 1.00 16.09 93 ILE A N 1
ATOM 705 C CA . ILE A 1 103 ? 7.415 14.161 13.209 1.00 16.30 93 ILE A CA 1
ATOM 706 C C . ILE A 1 103 ? 6.011 14.132 13.784 1.00 16.94 93 ILE A C 1
ATOM 707 O O . ILE A 1 103 ? 5.712 13.325 14.669 1.00 16.92 93 ILE A O 1
ATOM 712 N N . CYS A 1 104 ? 5.156 15.010 13.273 1.00 16.94 94 CYS A N 1
ATOM 713 C CA . CYS A 1 104 ? 3.716 14.863 13.466 1.00 17.09 94 CYS A CA 1
ATOM 714 C C . CYS A 1 104 ? 3.154 14.236 12.200 1.00 17.15 94 CYS A C 1
ATOM 715 O O . CYS A 1 104 ? 3.273 14.824 11.129 1.00 17.06 94 CYS A O 1
ATOM 718 N N . PRO A 1 105 ? 2.564 13.030 12.304 1.00 17.40 95 PRO A N 1
ATOM 719 C CA . PRO A 1 105 ? 1.981 12.361 11.139 1.00 17.44 95 PRO A CA 1
ATOM 720 C C . PRO A 1 105 ? 0.492 12.643 10.892 1.00 17.78 95 PRO A C 1
ATOM 721 O O . PRO A 1 105 ? -0.095 12.080 9.966 1.00 17.79 95 PRO A O 1
ATOM 725 N N . HIS A 1 106 ? -0.108 13.513 11.691 1.00 18.34 96 HIS A N 1
ATOM 726 C CA . HIS A 1 106 ? -1.568 13.645 11.693 1.00 18.99 96 HIS A CA 1
ATOM 727 C C . HIS A 1 106 ? -2.125 14.541 10.593 1.00 19.51 96 HIS A C 1
ATOM 728 O O . HIS A 1 106 ? -1.415 15.374 10.034 1.00 19.24 96 HIS A O 1
ATOM 735 N N . LEU A 1 107 ? -3.404 14.345 10.277 1.00 19.86 97 LEU A N 1
ATOM 736 C CA . LEU A 1 107 ? -4.104 15.245 9.370 1.00 20.42 97 LEU A CA 1
ATOM 737 C C . LEU A 1 107 ? -4.545 16.463 10.182 1.00 20.96 97 LEU A C 1
ATOM 738 O O . LEU A 1 107 ? -4.793 16.336 11.381 1.00 21.11 97 LEU A O 1
ATOM 743 N N . PRO A 1 108 ? -4.605 17.654 9.550 1.00 21.38 98 PRO A N 1
ATOM 744 C CA . PRO A 1 108 ? -5.090 18.829 10.279 1.00 22.08 98 PRO A CA 1
ATOM 745 C C . PRO A 1 108 ? -6.443 18.563 10.949 1.00 22.85 98 PRO A C 1
ATOM 746 O O . PRO A 1 108 ? -6.642 18.946 12.104 1.00 22.74 98 PRO A O 1
ATOM 750 N N . ALA A 1 109 ? -7.338 17.872 10.241 1.00 23.71 99 ALA A N 1
ATOM 751 C CA . ALA A 1 109 ? -8.669 17.543 10.759 1.00 24.74 99 ALA A CA 1
ATOM 752 C C . ALA A 1 109 ? -8.663 16.683 12.031 1.00 25.34 99 ALA A C 1
ATOM 753 O O . ALA A 1 109 ? -9.660 16.652 12.761 1.00 25.87 99 ALA A O 1
ATOM 755 N N . ASP A 1 110 ? -7.551 15.995 12.295 1.00 25.95 100 ASP A N 1
ATOM 756 C CA . ASP A 1 110 ? -7.394 15.188 13.513 1.00 26.33 100 ASP A CA 1
ATOM 757 C C . ASP A 1 110 ? -7.361 16.052 14.772 1.00 26.49 100 ASP A C 1
ATOM 758 O O . ASP A 1 110 ? -7.688 15.575 15.860 1.00 26.43 100 ASP A O 1
ATOM 763 N N . GLU A 1 111 ? -6.953 17.314 14.612 1.00 26.49 101 GLU A N 1
ATOM 764 C CA . GLU A 1 111 ? -6.756 18.254 15.725 1.00 26.67 101 GLU A CA 1
ATOM 765 C C . GLU A 1 111 ? -5.947 17.637 16.872 1.00 26.35 101 GLU A C 1
ATOM 766 O O . GLU A 1 111 ? -6.369 17.633 18.030 1.00 26.35 101 GLU A O 1
ATOM 772 N N . CYS A 1 112 ? -4.770 17.118 16.521 1.00 25.78 102 CYS A N 1
ATOM 773 C CA . CYS A 1 112 ? -3.891 16.413 17.453 1.00 25.03 102 CYS A CA 1
ATOM 774 C C . CYS A 1 112 ? -3.103 17.381 18.344 1.00 24.93 102 CYS A C 1
ATOM 775 O O . CYS A 1 112 ? -3.155 18.598 18.155 1.00 24.74 102 CYS A O 1
ATOM 778 N N . ASP A 1 113 ? -2.354 16.828 19.296 1.00 24.85 103 ASP A N 1
ATOM 779 C CA . ASP A 1 113 ? -1.563 17.636 20.232 1.00 24.89 103 ASP A CA 1
ATOM 780 C C . ASP A 1 113 ? -0.178 18.024 19.692 1.00 24.25 103 ASP A C 1
ATOM 781 O O . ASP A 1 113 ? 0.469 18.932 20.226 1.00 23.89 103 ASP A O 1
ATOM 786 N N . CYS A 1 114 ? 0.269 17.337 18.640 1.00 23.35 104 CYS A N 1
ATOM 787 C CA . CYS A 1 114 ? 1.669 17.434 18.207 1.00 22.36 104 CYS A CA 1
ATOM 788 C C . CYS A 1 114 ? 1.929 18.255 16.930 1.00 21.56 104 CYS A C 1
ATOM 789 O O . CYS A 1 114 ? 3.087 18.492 16.584 1.00 21.20 104 CYS A O 1
ATOM 792 N N . ARG A 1 115 ? 0.869 18.690 16.245 1.00 20.45 105 ARG A N 1
ATOM 793 C CA . ARG A 1 115 ? 1.022 19.410 14.969 1.00 19.45 105 ARG A CA 1
ATOM 794 C C . ARG A 1 115 ? 1.547 20.835 15.157 1.00 18.92 105 ARG A C 1
ATOM 795 O O . ARG A 1 115 ? 0.920 21.656 15.850 1.00 18.68 105 ARG A O 1
ATOM 803 N N . LYS A 1 116 ? 2.699 21.131 14.541 1.00 17.88 106 LYS A N 1
ATOM 804 C CA . LYS A 1 116 ? 3.218 22.505 14.523 1.00 17.29 106 LYS A CA 1
ATOM 805 C C . LYS A 1 116 ? 2.086 23.461 14.118 1.00 17.16 106 LYS A C 1
ATOM 806 O O . LYS A 1 116 ? 1.365 23.182 13.153 1.00 16.20 106 LYS A O 1
ATOM 812 N N . PRO A 1 117 ? 1.966 24.620 14.799 1.00 17.70 107 PRO A N 1
ATOM 813 C CA . PRO A 1 117 ? 2.874 25.237 15.771 1.00 18.16 107 PRO A CA 1
ATOM 814 C C . PRO A 1 117 ? 2.704 24.878 17.258 1.00 19.02 107 PRO A C 1
ATOM 815 O O . PRO A 1 117 ? 3.277 25.567 18.119 1.00 18.98 107 PRO A O 1
ATOM 819 N N . LYS A 1 118 ? 1.944 23.827 17.566 1.00 19.84 108 LYS A N 1
ATOM 820 C CA . LYS A 1 118 ? 1.896 23.310 18.936 1.00 20.86 108 LYS A CA 1
ATOM 821 C C . LYS A 1 118 ? 3.281 22.817 19.336 1.00 21.40 108 LYS A C 1
ATOM 822 O O . LYS A 1 118 ? 4.075 22.419 18.474 1.00 21.25 108 LYS A O 1
ATOM 828 N N . VAL A 1 119 ? 3.573 22.854 20.636 1.00 21.87 109 VAL A N 1
ATOM 829 C CA . VAL A 1 119 ? 4.935 22.632 21.119 1.00 22.61 109 VAL A CA 1
ATOM 830 C C . VAL A 1 119 ? 5.191 21.236 21.718 1.00 22.60 109 VAL A C 1
ATOM 831 O O . VAL A 1 119 ? 6.290 20.967 22.218 1.00 22.66 109 VAL A O 1
ATOM 835 N N . LYS A 1 120 ? 4.201 20.343 21.649 1.00 22.83 110 LYS A N 1
ATOM 836 C CA . LYS A 1 120 ? 4.323 19.020 22.293 1.00 23.37 110 LYS A CA 1
ATOM 837 C C . LYS A 1 120 ? 5.600 18.256 21.925 1.00 23.14 110 LYS A C 1
ATOM 838 O O . LYS A 1 120 ? 6.298 17.756 22.809 1.00 22.89 110 LYS A O 1
ATOM 844 N N . LEU A 1 121 ? 5.910 18.183 20.630 1.00 22.97 111 LEU A N 1
ATOM 845 C CA . LEU A 1 121 ? 7.091 17.451 20.171 1.00 23.37 111 LEU A CA 1
ATOM 846 C C . LEU A 1 121 ? 8.377 17.976 20.815 1.00 23.57 111 LEU A C 1
ATOM 847 O O . LEU A 1 121 ? 9.339 17.231 20.987 1.00 23.39 111 LEU A O 1
ATOM 852 N N . VAL A 1 122 ? 8.376 19.250 21.193 1.00 24.43 112 VAL A N 1
ATOM 853 C CA . VAL A 1 122 ? 9.584 19.911 21.685 1.00 25.62 112 VAL A CA 1
ATOM 854 C C . VAL A 1 122 ? 9.549 20.204 23.201 1.00 26.63 112 VAL A C 1
ATOM 855 O O . VAL A 1 122 ? 10.410 20.917 23.722 1.00 26.78 112 VAL A O 1
ATOM 859 N N . GLU A 1 123 ? 8.577 19.628 23.905 1.00 28.02 113 GLU A N 1
ATOM 860 C CA . GLU A 1 123 ? 8.394 19.913 25.336 1.00 29.24 113 GLU A CA 1
ATOM 861 C C . GLU A 1 123 ? 9.690 19.820 26.147 1.00 29.56 113 GLU A C 1
ATOM 862 O O . GLU A 1 123 ? 9.970 20.691 26.979 1.00 29.98 113 GLU A O 1
ATOM 868 N N . ARG A 1 124 ? 10.478 18.777 25.884 1.00 30.00 114 ARG A N 1
ATOM 869 C CA . ARG A 1 124 ? 11.733 18.516 26.603 1.00 30.43 114 ARG A CA 1
ATOM 870 C C . ARG A 1 124 ? 12.716 19.691 26.535 1.00 30.08 114 ARG A C 1
ATOM 871 O O . ARG A 1 124 ? 13.392 20.005 27.523 1.00 30.43 114 ARG A O 1
ATOM 879 N N . TYR A 1 125 ? 12.784 20.337 25.374 1.00 29.29 115 TYR A N 1
ATOM 880 C CA . TYR A 1 125 ? 13.624 21.515 25.189 1.00 28.95 115 TYR A CA 1
ATOM 881 C C . TYR A 1 125 ? 13.092 22.722 25.961 1.00 29.28 115 TYR A C 1
ATOM 882 O O . TYR A 1 125 ? 13.850 23.640 26.275 1.00 29.54 115 TYR A O 1
ATOM 891 N N . LEU A 1 126 ? 11.794 22.713 26.265 1.00 29.71 116 LEU A N 1
ATOM 892 C CA . LEU A 1 126 ? 11.165 23.809 26.997 1.00 30.16 116 LEU A CA 1
ATOM 893 C C . LEU A 1 126 ? 11.154 23.548 28.500 1.00 30.48 116 LEU A C 1
ATOM 894 O O . LEU A 1 126 ? 11.171 24.490 29.296 1.00 30.99 116 LEU A O 1
ATOM 899 N N . MET A 1 131 ? 17.783 24.890 27.232 1.00 30.99 121 MET A N 1
ATOM 900 C CA . MET A 1 131 ? 18.427 25.509 26.075 1.00 31.04 121 MET A CA 1
ATOM 901 C C . MET A 1 131 ? 18.613 27.016 26.233 1.00 30.67 121 MET A C 1
ATOM 902 O O . MET A 1 131 ? 17.896 27.668 26.996 1.00 30.78 121 MET A O 1
ATOM 907 N N . ASP A 1 132 ? 19.588 27.549 25.502 1.00 30.13 122 ASP A N 1
ATOM 908 C CA . ASP A 1 132 ? 19.848 28.982 25.438 1.00 29.63 122 ASP A CA 1
ATOM 909 C C . ASP A 1 132 ? 18.807 29.636 24.528 1.00 29.34 122 ASP A C 1
ATOM 910 O O . ASP A 1 132 ? 19.009 29.728 23.310 1.00 28.96 122 ASP A O 1
ATOM 915 N N . ARG A 1 133 ? 17.699 30.087 25.120 1.00 28.89 123 ARG A N 1
ATOM 916 C CA . ARG A 1 133 ? 16.570 30.627 24.347 1.00 28.61 123 ARG A CA 1
ATOM 917 C C . ARG A 1 133 ? 16.930 31.857 23.517 1.00 27.93 123 ARG A C 1
ATOM 918 O O . ARG A 1 133 ? 16.449 32.011 22.396 1.00 27.71 123 ARG A O 1
ATOM 926 N N . ALA A 1 134 ? 17.783 32.717 24.066 1.00 27.16 124 ALA A N 1
ATOM 927 C CA . ALA A 1 134 ? 18.211 33.939 23.388 1.00 26.38 124 ALA A CA 1
ATOM 928 C C . ALA A 1 134 ? 18.943 33.656 22.080 1.00 25.62 124 ALA A C 1
ATOM 929 O O . ALA A 1 134 ? 18.929 34.481 21.162 1.00 25.62 124 ALA A O 1
ATOM 931 N N . ASN A 1 135 ? 19.565 32.480 22.000 1.00 24.62 125 ASN A N 1
ATOM 932 C CA . ASN A 1 135 ? 20.401 32.116 20.864 1.00 23.61 125 ASN A CA 1
ATOM 933 C C . ASN A 1 135 ? 19.919 30.879 20.103 1.00 22.16 125 ASN A C 1
ATOM 934 O O . ASN A 1 135 ? 20.668 30.318 19.302 1.00 22.80 125 ASN A O 1
ATOM 939 N N . SER A 1 136 ? 18.681 30.457 20.358 1.00 20.50 126 SER A N 1
ATOM 940 C CA . SER A 1 136 ? 18.080 29.340 19.622 1.00 18.70 126 SER A CA 1
ATOM 941 C C . SER A 1 136 ? 17.017 29.823 18.639 1.00 18.14 126 SER A C 1
ATOM 942 O O . SER A 1 136 ? 16.383 30.859 18.857 1.00 17.29 126 SER A O 1
ATOM 945 N N . TYR A 1 137 ? 16.835 29.072 17.552 1.00 16.82 127 TYR A N 1
ATOM 946 C CA . TYR A 1 137 ? 15.951 29.479 16.462 1.00 16.69 127 TYR A CA 1
ATOM 947 C C . TYR A 1 137 ? 15.107 28.326 15.947 1.00 15.81 127 TYR A C 1
ATOM 948 O O . TYR A 1 137 ? 15.561 27.176 15.954 1.00 15.94 127 TYR A O 1
ATOM 957 N N . VAL A 1 138 ? 13.891 28.649 15.500 1.00 14.13 128 VAL A N 1
ATOM 958 C CA . VAL A 1 138 ? 13.173 27.817 14.538 1.00 13.14 128 VAL A CA 1
ATOM 959 C C . VAL A 1 138 ? 13.475 28.374 13.157 1.00 12.69 128 VAL A C 1
ATOM 960 O O . VAL A 1 138 ? 13.390 29.589 12.942 1.00 12.77 128 VAL A O 1
ATOM 964 N N . ILE A 1 139 ? 13.847 27.492 12.233 1.00 11.17 129 ILE A N 1
ATOM 965 C CA . ILE A 1 139 ? 14.070 27.878 10.844 1.00 10.69 129 ILE A CA 1
ATOM 966 C C . ILE A 1 139 ? 13.077 27.076 10.015 1.00 10.34 129 ILE A C 1
ATOM 967 O O . ILE A 1 139 ? 13.088 25.842 10.022 1.00 10.62 129 ILE A O 1
ATOM 972 N N . GLY A 1 140 ? 12.176 27.779 9.344 1.00 10.43 130 GLY A N 1
ATOM 973 C CA . GLY A 1 140 ? 11.210 27.125 8.478 1.00 10.71 130 GLY A CA 1
ATOM 974 C C . GLY A 1 140 ? 10.595 28.084 7.486 1.00 10.34 130 GLY A C 1
ATOM 975 O O . GLY A 1 140 ? 10.692 29.301 7.654 1.00 10.41 130 GLY A O 1
ATOM 976 N N . ASP A 1 141 ? 9.955 27.534 6.460 1.00 9.99 131 ASP A N 1
ATOM 977 C CA . ASP A 1 141 ? 9.471 28.334 5.328 1.00 10.39 131 ASP A CA 1
ATOM 978 C C . ASP A 1 141 ? 8.008 28.767 5.445 1.00 11.18 131 ASP A C 1
ATOM 979 O O . ASP A 1 141 ? 7.509 29.485 4.582 1.00 12.60 131 ASP A O 1
ATOM 984 N N . ARG A 1 142 ? 7.322 28.320 6.489 1.00 11.73 132 ARG A N 1
ATOM 985 C CA . ARG A 1 142 ? 5.911 28.671 6.649 1.00 11.58 132 ARG A CA 1
ATOM 986 C C . ARG A 1 142 ? 5.659 29.561 7.865 1.00 11.78 132 ARG A C 1
ATOM 987 O O . ARG A 1 142 ? 6.417 29.544 8.843 1.00 11.68 132 ARG A O 1
ATOM 995 N N . ALA A 1 143 ? 4.563 30.314 7.810 1.00 12.59 133 ALA A N 1
ATOM 996 C CA . ALA A 1 143 ? 4.088 31.067 8.973 1.00 13.16 133 ALA A CA 1
ATOM 997 C C . ALA A 1 143 ? 3.951 30.205 10.224 1.00 13.59 133 ALA A C 1
ATOM 998 O O . ALA A 1 143 ? 4.207 30.679 11.319 1.00 14.08 133 ALA A O 1
ATOM 1000 N N . THR A 1 144 ? 3.563 28.940 10.058 1.00 13.88 134 THR A N 1
ATOM 1001 C CA . THR A 1 144 ? 3.392 28.050 11.209 1.00 14.36 134 THR A CA 1
ATOM 1002 C C . THR A 1 144 ? 4.726 27.744 11.906 1.00 14.18 134 THR A C 1
ATOM 1003 O O . THR A 1 144 ? 4.764 27.491 13.108 1.00 14.33 134 THR A O 1
ATOM 1007 N N . ASP A 1 145 ? 5.823 27.797 11.154 1.00 14.00 135 ASP A N 1
ATOM 1008 C CA . ASP A 1 145 ? 7.156 27.625 11.738 1.00 13.68 135 ASP A CA 1
ATOM 1009 C C . ASP A 1 145 ? 7.502 28.818 12.623 1.00 14.00 135 ASP A C 1
ATOM 1010 O O . ASP A 1 145 ? 8.078 28.665 13.700 1.00 14.37 135 ASP A O 1
ATOM 1015 N N . ILE A 1 146 ? 7.131 30.007 12.157 1.00 14.55 136 ILE A N 1
ATOM 1016 C CA . ILE A 1 146 ? 7.369 31.248 12.901 1.00 14.99 136 ILE A CA 1
ATOM 1017 C C . ILE A 1 146 ? 6.498 31.284 14.168 1.00 15.62 136 ILE A C 1
ATOM 1018 O O . ILE A 1 146 ? 6.964 31.682 15.239 1.00 15.62 136 ILE A O 1
ATOM 1023 N N . GLN A 1 147 ? 5.257 30.819 14.045 1.00 16.36 137 GLN A N 1
ATOM 1024 C CA . GLN A 1 147 ? 4.373 30.675 15.203 1.00 16.37 137 GLN A CA 1
ATOM 1025 C C . GLN A 1 147 ? 4.917 29.673 16.229 1.00 16.30 137 GLN A C 1
ATOM 1026 O O . GLN A 1 147 ? 4.830 29.908 17.436 1.00 16.59 137 GLN A O 1
ATOM 1032 N N . LEU A 1 148 ? 5.489 28.565 15.755 1.00 16.03 138 LEU A N 1
ATOM 1033 C CA . LEU A 1 148 ? 6.156 27.621 16.648 1.00 16.26 138 LEU A CA 1
ATOM 1034 C C . LEU A 1 148 ? 7.257 28.311 17.468 1.00 16.43 138 LEU A C 1
ATOM 1035 O O . LEU A 1 148 ? 7.375 28.083 18.673 1.00 16.74 138 LEU A O 1
ATOM 1040 N N . ALA A 1 149 ? 8.043 29.169 16.816 1.00 17.28 139 ALA A N 1
ATOM 1041 C CA . ALA A 1 149 ? 9.087 29.915 17.504 1.00 18.15 139 ALA A CA 1
ATOM 1042 C C . ALA A 1 149 ? 8.477 30.790 18.601 1.00 18.87 139 ALA A C 1
ATOM 1043 O O . ALA A 1 149 ? 8.952 30.787 19.732 1.00 18.71 139 ALA A O 1
ATOM 1045 N N . GLU A 1 150 ? 7.418 31.522 18.261 1.00 20.07 140 GLU A N 1
ATOM 1046 C CA . GLU A 1 150 ? 6.715 32.356 19.244 1.00 21.09 140 GLU A CA 1
ATOM 1047 C C . GLU A 1 150 ? 6.212 31.521 20.431 1.00 21.19 140 GLU A C 1
ATOM 1048 O O . GLU A 1 150 ? 6.357 31.926 21.590 1.00 21.05 140 GLU A O 1
ATOM 1054 N N . ASN A 1 151 ? 5.623 30.365 20.130 1.00 21.32 141 ASN A N 1
ATOM 1055 C CA . ASN A 1 151 ? 5.096 29.462 21.153 1.00 21.65 141 ASN A CA 1
ATOM 1056 C C . ASN A 1 151 ? 6.182 28.870 22.050 1.00 21.99 141 ASN A C 1
ATOM 1057 O O . ASN A 1 151 ? 5.955 28.645 23.239 1.00 22.27 141 ASN A O 1
ATOM 1062 N N . MET A 1 152 ? 7.364 28.641 21.479 1.00 21.95 142 MET A N 1
ATOM 1063 C CA . MET A 1 152 ? 8.519 28.143 22.228 1.00 22.20 142 MET A CA 1
ATOM 1064 C C . MET A 1 152 ? 9.279 29.239 22.972 1.00 22.40 142 MET A C 1
ATOM 1065 O O . MET A 1 152 ? 10.146 28.938 23.786 1.00 23.00 142 MET A O 1
ATOM 1070 N N . GLY A 1 153 ? 8.976 30.497 22.667 1.00 22.59 143 GLY A N 1
ATOM 1071 C CA . GLY A 1 153 ? 9.663 31.640 23.269 1.00 22.55 143 GLY A CA 1
ATOM 1072 C C . GLY A 1 153 ? 11.086 31.816 22.770 1.00 22.58 143 GLY A C 1
ATOM 1073 O O . GLY A 1 153 ? 11.954 32.290 23.507 1.00 23.10 143 GLY A O 1
ATOM 1074 N N . ILE A 1 154 ? 11.323 31.423 21.516 1.00 22.07 144 ILE A N 1
ATOM 1075 C CA . ILE A 1 154 ? 12.626 31.591 20.873 1.00 21.27 144 ILE A CA 1
ATOM 1076 C C . ILE A 1 154 ? 12.482 32.348 19.548 1.00 21.01 144 ILE A C 1
ATOM 1077 O O . ILE A 1 154 ? 11.361 32.686 19.137 1.00 20.59 144 ILE A O 1
ATOM 1082 N N . ASN A 1 155 ? 13.619 32.622 18.903 1.00 20.39 145 ASN A N 1
ATOM 1083 C CA . ASN A 1 155 ? 13.660 33.352 17.635 1.00 20.00 145 ASN A CA 1
ATOM 1084 C C . ASN A 1 155 ? 13.168 32.507 16.463 1.00 18.72 145 ASN A C 1
ATOM 1085 O O . ASN A 1 155 ? 13.293 31.285 16.475 1.00 18.48 145 ASN A O 1
ATOM 1090 N N . GLY A 1 156 ? 12.626 33.177 15.453 1.00 18.12 146 GLY A N 1
ATOM 1091 C CA . GLY A 1 156 ? 12.178 32.518 14.235 1.00 17.30 146 GLY A CA 1
ATOM 1092 C C . GLY A 1 156 ? 12.824 33.132 13.013 1.00 16.60 146 GLY A C 1
ATOM 1093 O O . GLY A 1 156 ? 12.896 34.364 12.892 1.00 17.36 146 GLY A O 1
ATOM 1094 N N . LEU A 1 157 ? 13.306 32.274 12.114 1.00 15.34 147 LEU A N 1
ATOM 1095 C CA . LEU A 1 157 ? 13.795 32.695 10.803 1.00 14.47 147 LEU A CA 1
ATOM 1096 C C . LEU A 1 157 ? 12.928 32.059 9.729 1.00 13.65 147 LEU A C 1
ATOM 1097 O O . LEU A 1 157 ? 12.800 30.829 9.658 1.00 13.06 147 LEU A O 1
ATOM 1102 N N . ARG A 1 158 ? 12.339 32.908 8.891 1.00 12.60 148 ARG A N 1
ATOM 1103 C CA . ARG A 1 158 ? 11.483 32.448 7.819 1.00 12.03 148 ARG A CA 1
ATOM 1104 C C . ARG A 1 158 ? 12.317 32.165 6.569 1.00 11.15 148 ARG A C 1
ATOM 1105 O O . ARG A 1 158 ? 12.623 33.072 5.782 1.00 10.81 148 ARG A O 1
ATOM 1113 N N . TYR A 1 159 ? 12.699 30.896 6.410 1.00 9.93 149 TYR A N 1
ATOM 1114 C CA . TYR A 1 159 ? 13.499 30.472 5.264 1.00 8.93 149 TYR A CA 1
ATOM 1115 C C . TYR A 1 159 ? 12.770 30.792 3.958 1.00 9.17 149 TYR A C 1
ATOM 1116 O O . TYR A 1 159 ? 11.585 30.487 3.822 1.00 9.17 149 TYR A O 1
ATOM 1125 N N . ASP A 1 160 ? 13.494 31.379 3.006 1.00 9.18 150 ASP A N 1
ATOM 1126 C CA . ASP A 1 160 ? 13.014 31.637 1.650 1.00 10.07 150 ASP A CA 1
ATOM 1127 C C . ASP A 1 160 ? 14.220 31.432 0.742 1.00 9.58 150 ASP A C 1
ATOM 1128 O O . ASP A 1 160 ? 15.258 32.078 0.930 1.00 8.54 150 ASP A O 1
ATOM 1133 N N . ARG A 1 161 ? 14.101 30.518 -0.222 1.00 9.61 151 ARG A N 1
ATOM 1134 C CA . ARG A 1 161 ? 15.223 30.193 -1.122 1.00 10.04 151 ARG A CA 1
ATOM 1135 C C . ARG A 1 161 ? 15.849 31.417 -1.810 1.00 10.51 151 ARG A C 1
ATOM 1136 O O . ARG A 1 161 ? 17.066 31.462 -2.055 1.00 10.01 151 ARG A O 1
ATOM 1144 N N . GLU A 1 162 ? 15.011 32.401 -2.122 1.00 10.42 152 GLU A N 1
ATOM 1145 C CA . GLU A 1 162 ? 15.460 33.607 -2.799 1.00 11.64 152 GLU A CA 1
ATOM 1146 C C . GLU A 1 162 ? 15.921 34.698 -1.824 1.00 10.85 152 GLU A C 1
ATOM 1147 O O . GLU A 1 162 ? 16.951 35.352 -2.062 1.00 11.20 152 GLU A O 1
ATOM 1153 N N . THR A 1 163 ? 15.171 34.901 -0.742 1.00 10.64 153 THR A N 1
ATOM 1154 C CA . THR A 1 163 ? 15.292 36.137 0.053 1.00 10.08 153 THR A CA 1
ATOM 1155 C C . THR A 1 163 ? 15.887 35.994 1.455 1.00 9.80 153 THR A C 1
ATOM 1156 O O . THR A 1 163 ? 16.302 36.988 2.058 1.00 8.76 153 THR A O 1
ATOM 1160 N N . LEU A 1 164 ? 15.907 34.770 1.987 1.00 8.91 154 LEU A N 1
ATOM 1161 C CA . LEU A 1 164 ? 16.467 34.513 3.321 1.00 9.43 154 LEU A CA 1
ATOM 1162 C C . LEU A 1 164 ? 16.862 33.050 3.343 1.00 8.94 154 LEU A C 1
ATOM 1163 O O . LEU A 1 164 ? 16.179 32.194 3.916 1.00 8.42 154 LEU A O 1
ATOM 1168 N N . ASN A 1 165 ? 17.980 32.789 2.676 1.00 8.48 155 ASN A N 1
ATOM 1169 C CA . ASN A 1 165 ? 18.372 31.425 2.345 1.00 8.87 155 ASN A CA 1
ATOM 1170 C C . ASN A 1 165 ? 19.521 30.907 3.202 1.00 8.76 155 ASN A C 1
ATOM 1171 O O . ASN A 1 165 ? 19.941 31.558 4.151 1.00 8.75 155 ASN A O 1
ATOM 1176 N N . TRP A 1 166 ? 20.013 29.717 2.880 1.00 8.45 156 TRP A N 1
ATOM 1177 C CA . TRP A 1 166 ? 21.025 29.090 3.734 1.00 8.03 156 TRP A CA 1
ATOM 1178 C C . TRP A 1 166 ? 22.339 29.896 3.898 1.00 8.47 156 TRP A C 1
ATOM 1179 O O . TRP A 1 166 ? 22.774 30.127 5.039 1.00 8.76 156 TRP A O 1
ATOM 1190 N N . PRO A 1 167 ? 22.938 30.371 2.789 1.00 9.26 157 PRO A N 1
ATOM 1191 C CA . PRO A 1 167 ? 24.114 31.245 2.955 1.00 10.20 157 PRO A CA 1
ATOM 1192 C C . PRO A 1 167 ? 23.832 32.461 3.842 1.00 10.62 157 PRO A C 1
ATOM 1193 O O . PRO A 1 167 ? 24.669 32.840 4.657 1.00 10.87 157 PRO A O 1
ATOM 1197 N N . MET A 1 168 ? 22.647 33.053 3.709 1.00 9.99 158 MET A N 1
ATOM 1198 C CA . MET A 1 168 ? 22.322 34.214 4.527 1.00 9.83 158 MET A CA 1
ATOM 1199 C C . MET A 1 168 ? 22.196 33.863 6.011 1.00 9.76 158 MET A C 1
ATOM 1200 O O . MET A 1 168 ? 22.685 34.591 6.881 1.00 10.24 158 MET A O 1
ATOM 1205 N N . ILE A 1 169 ? 21.537 32.740 6.293 1.00 9.57 159 ILE A N 1
ATOM 1206 C CA . ILE A 1 169 ? 21.358 32.249 7.647 1.00 10.31 159 ILE A CA 1
ATOM 1207 C C . ILE A 1 169 ? 22.694 31.869 8.286 1.00 11.38 159 ILE A C 1
ATOM 1208 O O . ILE A 1 169 ? 22.947 32.197 9.448 1.00 11.57 159 ILE A O 1
ATOM 1213 N N . GLY A 1 170 ? 23.540 31.194 7.509 1.00 11.71 160 GLY A N 1
ATOM 1214 C CA . GLY A 1 170 ? 24.859 30.766 7.966 1.00 14.04 160 GLY A CA 1
ATOM 1215 C C . GLY A 1 170 ? 25.673 31.968 8.391 1.00 16.04 160 GLY A C 1
ATOM 1216 O O . GLY A 1 170 ? 26.278 31.971 9.469 1.00 16.48 160 GLY A O 1
ATOM 1217 N N . GLU A 1 171 ? 25.663 32.995 7.545 1.00 16.89 161 GLU A N 1
ATOM 1218 C CA . GLU A 1 171 ? 26.376 34.238 7.813 1.00 18.78 161 GLU A CA 1
ATOM 1219 C C . GLU A 1 171 ? 25.815 34.941 9.043 1.00 19.11 161 GLU A C 1
ATOM 1220 O O . GLU A 1 171 ? 26.568 35.345 9.940 1.00 19.23 161 GLU A O 1
ATOM 1226 N N . GLN A 1 172 ? 24.491 35.068 9.099 1.00 19.46 162 GLN A N 1
ATOM 1227 C CA . GLN A 1 172 ? 23.839 35.785 10.191 1.00 20.43 162 GLN A CA 1
ATOM 1228 C C . GLN A 1 172 ? 24.134 35.179 11.563 1.00 20.95 162 GLN A C 1
ATOM 1229 O O . GLN A 1 172 ? 24.475 35.895 12.509 1.00 21.15 162 GLN A O 1
ATOM 1235 N N . LEU A 1 173 ? 24.022 33.856 11.658 1.00 21.32 163 LEU A N 1
ATOM 1236 C CA . LEU A 1 173 ? 24.073 33.163 12.944 1.00 21.95 163 LEU A CA 1
ATOM 1237 C C . LEU A 1 173 ? 25.485 32.821 13.430 1.00 22.67 163 LEU A C 1
ATOM 1238 O O . LEU A 1 173 ? 25.643 32.213 14.496 1.00 22.82 163 LEU A O 1
ATOM 1243 N N . THR A 1 174 ? 26.494 33.209 12.649 1.00 23.11 164 THR A N 1
ATOM 1244 C CA . THR A 1 174 ? 27.901 32.977 13.000 1.00 24.29 164 THR A CA 1
ATOM 1245 C C . THR A 1 174 ? 28.669 34.292 13.118 1.00 24.63 164 THR A C 1
ATOM 1246 O O . THR A 1 174 ? 28.139 35.364 12.816 1.00 25.32 164 THR A O 1
ATOM 1250 N N . GLN B 1 14 ? 45.469 25.601 -16.038 1.00 22.32 4 GLN B N 1
ATOM 1251 C CA . GLN B 1 14 ? 44.342 25.252 -15.117 1.00 21.21 4 GLN B CA 1
ATOM 1252 C C . GLN B 1 14 ? 44.580 23.903 -14.455 1.00 20.40 4 GLN B C 1
ATOM 1253 O O . GLN B 1 14 ? 44.945 22.938 -15.12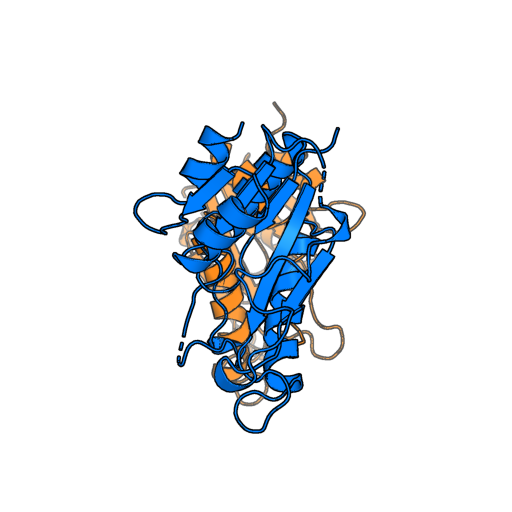2 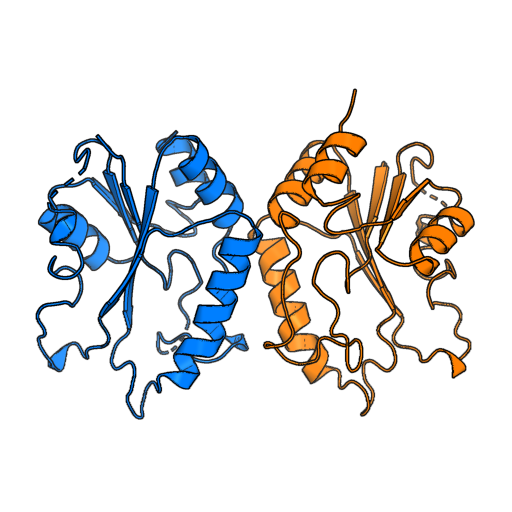1.00 20.84 4 GLN B O 1
ATOM 1259 N N . LYS B 1 15 ? 44.349 23.829 -13.147 1.00 18.77 5 LYS B N 1
ATOM 1260 C CA . LYS B 1 15 ? 44.454 22.553 -12.448 1.00 17.46 5 LYS B CA 1
ATOM 1261 C C . LYS B 1 15 ? 43.100 21.840 -12.402 1.00 16.04 5 LYS B C 1
ATOM 1262 O O . LYS B 1 15 ? 42.071 22.438 -12.079 1.00 15.34 5 LYS B O 1
ATOM 1268 N N . TYR B 1 16 ? 43.113 20.567 -12.770 1.00 14.48 6 TYR B N 1
ATOM 1269 C CA . TYR B 1 16 ? 41.890 19.795 -12.846 1.00 12.96 6 TYR B CA 1
ATOM 1270 C C . TYR B 1 16 ? 41.964 18.572 -11.951 1.00 11.69 6 TYR B C 1
ATOM 1271 O O . TYR B 1 16 ? 43.031 17.986 -11.736 1.00 11.07 6 TYR B O 1
ATOM 1280 N N . LEU B 1 17 ? 40.802 18.189 -11.449 1.00 10.57 7 LEU B N 1
ATOM 1281 C CA . LEU B 1 17 ? 40.645 16.906 -10.795 1.00 10.02 7 LEU B CA 1
ATOM 1282 C C . LEU B 1 17 ? 39.714 16.062 -11.642 1.00 9.93 7 LEU B C 1
ATOM 1283 O O . LEU B 1 17 ? 38.576 16.454 -11.895 1.00 9.78 7 LEU B O 1
ATOM 1288 N N . PHE B 1 18 ? 40.222 14.922 -12.107 1.00 9.75 8 PHE B N 1
ATOM 1289 C CA . PHE B 1 18 ? 39.423 13.967 -12.874 1.00 9.31 8 PHE B CA 1
ATOM 1290 C C . PHE B 1 18 ? 39.005 12.866 -11.924 1.00 9.13 8 PHE B C 1
ATOM 1291 O O . PHE B 1 18 ? 39.840 12.075 -11.474 1.00 9.48 8 PHE B O 1
ATOM 1299 N N . ILE B 1 19 ? 37.707 12.834 -11.616 1.00 8.32 9 ILE B N 1
ATOM 1300 C CA . ILE B 1 19 ? 37.198 12.047 -10.498 1.00 8.35 9 ILE B CA 1
ATOM 1301 C C . ILE B 1 19 ? 36.234 10.940 -10.911 1.00 7.56 9 ILE B C 1
ATOM 1302 O O . ILE B 1 19 ? 35.222 11.172 -11.585 1.00 7.93 9 ILE B O 1
ATOM 1307 N N . ASP B 1 20 ? 36.550 9.730 -10.462 1.00 7.40 10 ASP B N 1
ATOM 1308 C CA . ASP B 1 20 ? 35.706 8.575 -10.680 1.00 7.32 10 ASP B CA 1
ATOM 1309 C C . ASP B 1 20 ? 34.375 8.740 -9.934 1.00 7.46 10 ASP B C 1
ATOM 1310 O O . ASP B 1 20 ? 34.306 9.500 -8.971 1.00 7.40 10 ASP B O 1
ATOM 1315 N N . ARG B 1 21 ? 33.328 8.043 -10.385 1.00 7.18 11 ARG B N 1
ATOM 1316 C CA . ARG B 1 21 ? 32.038 8.083 -9.676 1.00 7.09 11 ARG B CA 1
ATOM 1317 C C . ARG B 1 21 ? 31.844 6.941 -8.670 1.00 7.41 11 ARG B C 1
ATOM 1318 O O . ARG B 1 21 ? 31.904 7.166 -7.455 1.00 7.14 11 ARG B O 1
ATOM 1326 N N . ASP B 1 22 ? 31.611 5.729 -9.180 1.00 7.61 12 ASP B N 1
ATOM 1327 C CA . ASP B 1 22 ? 31.323 4.565 -8.326 1.00 7.59 12 ASP B CA 1
ATOM 1328 C C . ASP B 1 22 ? 32.534 4.141 -7.487 1.00 7.48 12 ASP B C 1
ATOM 1329 O O . ASP B 1 22 ? 33.605 3.862 -8.033 1.00 7.86 12 ASP B O 1
ATOM 1334 N N . GLY B 1 23 ? 32.354 4.070 -6.171 1.00 6.84 13 GLY B N 1
ATOM 1335 C CA . GLY B 1 23 ? 33.443 3.711 -5.258 1.00 7.18 13 GLY B CA 1
ATOM 1336 C C . GLY B 1 23 ? 34.311 4.894 -4.874 1.00 6.94 13 GLY B C 1
ATOM 1337 O O . GLY B 1 23 ? 35.266 4.736 -4.104 1.00 6.72 13 GLY B O 1
ATOM 1338 N N . THR B 1 24 ? 33.951 6.080 -5.371 1.00 6.71 14 THR B N 1
ATOM 1339 C CA . THR B 1 24 ? 34.768 7.287 -5.173 1.00 6.72 14 THR B CA 1
ATOM 1340 C C . THR B 1 24 ? 33.918 8.456 -4.665 1.00 7.07 14 THR B C 1
ATOM 1341 O O . THR B 1 24 ? 34.122 8.925 -3.538 1.00 7.47 14 THR B O 1
ATOM 1345 N N . LEU B 1 25 ? 32.963 8.910 -5.477 1.00 6.84 15 LEU B N 1
ATOM 1346 C CA . LEU B 1 25 ? 32.001 9.927 -5.029 1.00 7.54 15 LEU B CA 1
ATOM 1347 C C . LEU B 1 25 ? 30.869 9.293 -4.229 1.00 7.66 15 LEU B C 1
ATOM 1348 O O . LEU B 1 25 ? 30.389 9.875 -3.257 1.00 7.97 15 LEU B O 1
ATOM 1353 N N . ILE B 1 26 ? 30.454 8.103 -4.668 1.00 7.30 16 ILE B N 1
ATOM 1354 C CA . ILE B 1 26 ? 29.366 7.346 -4.062 1.00 7.13 16 ILE B CA 1
ATOM 1355 C C . ILE B 1 26 ? 29.842 5.902 -3.927 1.00 7.80 16 ILE B C 1
ATOM 1356 O O . ILE B 1 26 ? 30.783 5.511 -4.615 1.00 6.83 16 ILE B O 1
ATOM 1361 N N . SER B 1 27 ? 29.217 5.117 -3.054 1.00 7.65 17 SER B N 1
ATOM 1362 C CA . SER B 1 27 ? 29.621 3.711 -2.919 1.00 8.02 17 SER B CA 1
ATOM 1363 C C . SER B 1 27 ? 29.265 2.899 -4.176 1.00 8.57 17 SER B C 1
ATOM 1364 O O . SER B 1 27 ? 28.384 3.278 -4.962 1.00 8.23 17 SER B O 1
ATOM 1367 N N . GLU B 1 28 ? 29.988 1.799 -4.390 1.00 8.84 18 GLU B N 1
ATOM 1368 C CA . GLU B 1 28 ? 29.707 0.928 -5.536 1.00 9.26 18 GLU B CA 1
ATOM 1369 C C . GLU B 1 28 ? 29.102 -0.390 -5.031 1.00 9.15 18 GLU B C 1
ATOM 1370 O O . GLU B 1 28 ? 29.690 -1.040 -4.169 1.00 9.06 18 GLU B O 1
ATOM 1376 N N . PRO B 1 29 ? 27.911 -0.763 -5.536 1.00 9.07 19 PRO B N 1
ATOM 1377 C CA . PRO B 1 29 ? 27.278 -2.009 -5.068 1.00 8.87 19 PRO B CA 1
ATOM 1378 C C . PRO B 1 29 ? 28.123 -3.260 -5.375 1.00 8.84 19 PRO B C 1
ATOM 1379 O O . PRO B 1 29 ? 28.534 -3.447 -6.520 1.00 9.39 19 PRO B O 1
ATOM 1383 N N . PRO B 1 30 ? 28.409 -4.086 -4.354 1.00 8.57 20 PRO B N 1
ATOM 1384 C CA . PRO B 1 30 ? 29.241 -5.266 -4.592 1.00 8.61 20 PRO B CA 1
ATOM 1385 C C . PRO B 1 30 ? 28.592 -6.425 -5.346 1.00 9.18 20 PRO B C 1
ATOM 1386 O O . PRO B 1 30 ? 29.271 -7.394 -5.630 1.00 10.02 20 PRO B O 1
ATOM 1390 N N . SER B 1 31 ? 27.302 -6.336 -5.672 1.00 9.41 21 SER B N 1
ATOM 1391 C CA . SER B 1 31 ? 26.658 -7.392 -6.461 1.00 9.84 21 SER B CA 1
ATOM 1392 C C . SER B 1 31 ? 26.935 -7.211 -7.949 1.00 10.21 21 SER B C 1
ATOM 1393 O O . SER B 1 31 ? 27.653 -8.007 -8.557 1.00 10.81 21 SER B O 1
ATOM 1396 N N . ASP B 1 32 ? 26.370 -6.152 -8.524 1.00 10.08 22 ASP B N 1
ATOM 1397 C CA . ASP B 1 32 ? 26.460 -5.913 -9.968 1.00 10.61 22 ASP B CA 1
ATOM 1398 C C . ASP B 1 32 ? 27.231 -4.628 -10.306 1.00 10.33 22 ASP B C 1
ATOM 1399 O O . ASP B 1 32 ? 27.334 -4.256 -11.481 1.00 10.08 22 ASP B O 1
ATOM 1404 N N . PHE B 1 33 ? 27.755 -3.963 -9.276 1.00 9.64 23 PHE B N 1
ATOM 1405 C CA . PHE B 1 33 ? 28.615 -2.783 -9.443 1.00 9.75 23 PHE B CA 1
ATOM 1406 C C . PHE B 1 33 ? 27.904 -1.651 -10.180 1.00 9.68 23 PHE B C 1
ATOM 1407 O O . PHE B 1 33 ? 28.548 -0.822 -10.819 1.00 10.68 23 PHE B O 1
ATOM 1415 N N . GLN B 1 34 ? 26.580 -1.606 -10.082 1.00 9.40 24 GLN B N 1
ATOM 1416 C CA . GLN B 1 34 ? 25.837 -0.519 -10.735 1.00 9.24 24 GLN B CA 1
ATOM 1417 C C . GLN B 1 34 ? 24.738 0.061 -9.860 1.00 8.72 24 GLN B C 1
ATOM 1418 O O . GLN B 1 34 ? 23.946 -0.661 -9.246 1.00 8.62 24 GLN B O 1
ATOM 1424 N N . VAL B 1 35 ? 24.725 1.387 -9.792 1.00 8.06 25 VAL B N 1
ATOM 1425 C CA . VAL B 1 35 ? 23.743 2.110 -9.010 1.00 8.70 25 VAL B CA 1
ATOM 1426 C C . VAL B 1 35 ? 22.510 2.313 -9.895 1.00 8.82 25 VAL B C 1
ATOM 1427 O O . VAL B 1 35 ? 22.374 3.341 -10.586 1.00 9.70 25 VAL B O 1
ATOM 1431 N N . ASP B 1 36 ? 21.636 1.304 -9.893 1.00 8.75 26 ASP B N 1
ATOM 1432 C CA . ASP B 1 36 ? 20.460 1.270 -10.777 1.00 9.31 26 ASP B CA 1
ATOM 1433 C C . ASP B 1 36 ? 19.151 1.304 -10.001 1.00 9.59 26 ASP B C 1
ATOM 1434 O O . ASP B 1 36 ? 18.071 1.058 -10.556 1.00 9.54 26 ASP B O 1
ATOM 1439 N N . ARG B 1 37 ? 19.265 1.607 -8.710 1.00 9.30 27 ARG B N 1
ATOM 1440 C CA . ARG B 1 37 ? 18.125 1.864 -7.833 1.00 9.76 27 ARG B CA 1
ATOM 1441 C C . ARG B 1 37 ? 18.521 2.925 -6.817 1.00 9.58 27 ARG B C 1
ATOM 1442 O O . ARG B 1 37 ? 19.693 3.042 -6.463 1.00 10.50 27 ARG B O 1
ATOM 1450 N N . PHE B 1 38 ? 17.546 3.686 -6.335 1.00 9.83 28 PHE B N 1
ATOM 1451 C CA . PHE B 1 38 ? 17.817 4.679 -5.297 1.00 10.31 28 PHE B CA 1
ATOM 1452 C C . PHE B 1 38 ? 18.277 4.056 -3.986 1.00 10.38 28 PHE B C 1
ATOM 1453 O O . PHE B 1 38 ? 18.981 4.705 -3.217 1.00 10.52 28 PHE B O 1
ATOM 1461 N N . ASP B 1 39 ? 17.875 2.813 -3.710 1.00 11.05 29 ASP B N 1
ATOM 1462 C CA . ASP B 1 39 ? 18.344 2.168 -2.492 1.00 11.77 29 ASP B CA 1
ATOM 1463 C C . ASP B 1 39 ? 19.771 1.629 -2.614 1.00 11.30 29 ASP B C 1
ATOM 1464 O O . ASP B 1 39 ? 20.261 0.982 -1.698 1.00 11.61 29 ASP B O 1
ATOM 1469 N N . LYS B 1 40 ? 20.434 1.926 -3.732 1.00 10.00 30 LYS B N 1
ATOM 1470 C CA . LYS B 1 40 ? 21.827 1.547 -3.930 1.00 10.02 30 LYS B CA 1
ATOM 1471 C C . LYS B 1 40 ? 22.723 2.787 -3.974 1.00 9.52 30 LYS B C 1
ATOM 1472 O O . LYS B 1 40 ? 23.927 2.682 -4.206 1.00 9.41 30 LYS B O 1
ATOM 1478 N N . LEU B 1 41 ? 22.117 3.951 -3.754 1.00 8.96 31 LEU B N 1
ATOM 1479 C CA . LEU B 1 41 ? 22.829 5.234 -3.764 1.00 8.56 31 LEU B CA 1
ATOM 1480 C C . LEU B 1 41 ? 23.278 5.649 -2.363 1.00 8.50 31 LEU B C 1
ATOM 1481 O O . LEU B 1 41 ? 22.457 5.808 -1.450 1.00 9.07 31 LEU B O 1
ATOM 1486 N N . ALA B 1 42 ? 24.578 5.877 -2.212 1.00 7.52 32 ALA B N 1
ATOM 1487 C CA . ALA B 1 42 ? 25.131 6.300 -0.933 1.00 7.40 32 ALA B CA 1
ATOM 1488 C C . ALA B 1 42 ? 26.366 7.165 -1.177 1.00 7.25 32 ALA B C 1
ATOM 1489 O O . ALA B 1 42 ? 27.306 6.730 -1.846 1.00 7.45 32 ALA B O 1
ATOM 1491 N N . PHE B 1 43 ? 26.352 8.395 -0.672 1.00 6.72 33 PHE B N 1
ATOM 1492 C CA . PHE B 1 43 ? 27.537 9.255 -0.786 1.00 7.31 33 PHE B CA 1
ATOM 1493 C C . PHE B 1 43 ? 28.697 8.794 0.081 1.00 7.26 33 PHE B C 1
ATOM 1494 O O . PHE B 1 43 ? 28.500 8.347 1.224 1.00 7.39 33 PHE B O 1
ATOM 1502 N N . GLU B 1 44 ? 29.916 8.892 -0.455 1.00 6.64 34 GLU B N 1
ATOM 1503 C CA . GLU B 1 44 ? 31.122 8.676 0.358 1.00 6.46 34 GLU B CA 1
ATOM 1504 C C . GLU B 1 44 ? 31.288 9.796 1.405 1.00 6.79 34 GLU B C 1
ATOM 1505 O O . GLU B 1 44 ? 30.840 10.936 1.177 1.00 7.00 34 GLU B O 1
ATOM 1511 N N . PRO B 1 45 ? 31.903 9.474 2.566 1.00 6.98 35 PRO B N 1
ATOM 1512 C CA . PRO B 1 45 ? 31.979 10.452 3.657 1.00 7.31 35 PRO B CA 1
ATOM 1513 C C . PRO B 1 45 ? 32.748 11.714 3.266 1.00 7.54 35 PRO B C 1
ATOM 1514 O O . PRO B 1 45 ? 33.853 11.620 2.732 1.00 7.81 35 PRO B O 1
ATOM 1518 N N . GLY B 1 46 ? 32.142 12.879 3.511 1.00 7.70 36 GLY B N 1
ATOM 1519 C CA . GLY B 1 46 ? 32.827 14.165 3.347 1.00 7.32 36 GLY B CA 1
ATOM 1520 C C . GLY B 1 46 ? 33.057 14.648 1.931 1.00 7.10 36 GLY B C 1
ATOM 1521 O O . GLY B 1 46 ? 33.693 15.693 1.741 1.00 7.13 36 GLY B O 1
ATOM 1522 N N . VAL B 1 47 ? 32.557 13.918 0.928 1.00 7.01 37 VAL B N 1
ATOM 1523 C CA . VAL B 1 47 ? 32.773 14.296 -0.470 1.00 7.64 37 VAL B CA 1
ATOM 1524 C C . VAL B 1 47 ? 32.286 15.721 -0.785 1.00 7.61 37 VAL B C 1
ATOM 1525 O O . VAL B 1 47 ? 32.957 16.454 -1.510 1.00 8.05 37 VAL B O 1
ATOM 1529 N N . ILE B 1 48 ? 31.137 16.119 -0.241 1.00 7.07 38 ILE B N 1
ATOM 1530 C CA . ILE B 1 48 ? 30.615 17.454 -0.533 1.00 7.63 38 ILE B CA 1
ATOM 1531 C C . ILE B 1 48 ? 31.486 18.575 0.063 1.00 7.15 38 ILE B C 1
ATOM 1532 O O . ILE B 1 48 ? 31.982 19.423 -0.701 1.00 7.42 38 ILE B O 1
ATOM 1537 N N . PRO B 1 49 ? 31.683 18.602 1.402 1.00 7.19 39 PRO B N 1
ATOM 1538 C CA . PRO B 1 49 ? 32.558 19.682 1.894 1.00 7.46 39 PRO B CA 1
ATOM 1539 C C . PRO B 1 49 ? 33.964 19.666 1.305 1.00 7.62 39 PRO B C 1
ATOM 1540 O O . PRO B 1 49 ? 34.556 20.739 1.105 1.00 7.69 39 PRO B O 1
ATOM 1544 N N . GLN B 1 50 ? 34.501 18.479 1.033 1.00 7.52 40 GLN B N 1
ATOM 1545 C CA . GLN B 1 50 ? 35.877 18.415 0.516 1.00 7.76 40 GLN B CA 1
ATOM 1546 C C . GLN B 1 50 ? 35.992 18.877 -0.937 1.00 7.97 40 GLN B C 1
ATOM 1547 O O . GLN B 1 50 ? 36.954 19.567 -1.290 1.00 8.01 40 GLN B O 1
ATOM 1553 N N . LEU B 1 51 ? 35.005 18.550 -1.770 1.00 7.22 41 LEU B N 1
ATOM 1554 C CA . LEU B 1 51 ? 35.017 19.070 -3.144 1.00 7.81 41 LEU B CA 1
ATOM 1555 C C . LEU B 1 51 ? 34.819 20.589 -3.147 1.00 7.97 41 LEU B C 1
ATOM 1556 O O . LEU B 1 51 ? 35.400 21.287 -3.968 1.00 7.93 41 LEU B O 1
ATOM 1561 N N . LEU B 1 52 ? 34.007 21.096 -2.218 1.00 7.99 42 LEU B N 1
ATOM 1562 C CA . LEU B 1 52 ? 33.842 22.543 -2.074 1.00 7.51 42 LEU B CA 1
ATOM 1563 C C . LEU B 1 52 ? 35.157 23.212 -1.686 1.00 7.97 42 LEU B C 1
ATOM 1564 O O . LEU B 1 52 ? 35.496 24.271 -2.217 1.00 8.49 42 LEU B O 1
ATOM 1569 N N . LYS B 1 53 ? 35.882 22.586 -0.761 1.00 8.21 43 LYS B N 1
ATOM 1570 C CA . LYS B 1 53 ? 37.208 23.071 -0.343 1.00 8.64 43 LYS B CA 1
ATOM 1571 C C . LYS B 1 53 ? 38.190 23.078 -1.517 1.00 9.10 43 LYS B C 1
ATOM 1572 O O . LYS B 1 53 ? 38.960 24.039 -1.706 1.00 8.73 43 LYS B O 1
ATOM 1578 N N . LEU B 1 54 ? 38.167 22.004 -2.303 1.00 8.56 44 LEU B N 1
ATOM 1579 C CA . LEU B 1 54 ? 39.069 21.885 -3.443 1.00 9.05 44 LEU B CA 1
ATOM 1580 C C . LEU B 1 54 ? 38.736 22.924 -4.500 1.00 9.14 44 LEU B C 1
ATOM 1581 O O . LEU B 1 54 ? 39.636 23.527 -5.085 1.00 9.59 44 LEU B O 1
ATOM 1586 N N . GLN B 1 55 ? 37.443 23.161 -4.722 1.00 9.10 45 GLN B N 1
ATOM 1587 C CA . GLN B 1 55 ? 37.005 24.217 -5.641 1.00 9.57 45 GLN B CA 1
ATOM 1588 C C . GLN B 1 55 ? 37.479 25.596 -5.202 1.00 10.46 45 GLN B C 1
ATOM 1589 O O . GLN B 1 55 ? 37.966 26.381 -6.025 1.00 10.28 45 GLN B O 1
ATOM 1595 N N . LYS B 1 56 ? 37.349 25.885 -3.911 1.00 10.38 46 LYS B N 1
ATOM 1596 C CA . LYS B 1 56 ? 37.766 27.187 -3.377 1.00 11.04 46 LYS B CA 1
ATOM 1597 C C . LYS B 1 56 ? 39.272 27.417 -3.523 1.00 10.74 46 LYS B C 1
ATOM 1598 O O . LYS B 1 56 ? 39.721 28.570 -3.575 1.00 11.18 46 LYS B O 1
ATOM 1604 N N . ALA B 1 57 ? 40.039 26.325 -3.581 1.00 10.78 47 ALA B N 1
ATOM 1605 C CA . ALA B 1 57 ? 41.486 26.388 -3.794 1.00 11.19 47 ALA B CA 1
ATOM 1606 C C . ALA B 1 57 ? 41.872 26.523 -5.274 1.00 11.43 47 ALA B C 1
ATOM 1607 O O . ALA B 1 57 ? 43.064 26.622 -5.606 1.00 12.37 47 ALA B O 1
ATOM 1609 N N . GLY B 1 58 ? 40.871 26.521 -6.150 1.00 11.32 48 GLY B N 1
ATOM 1610 C CA . GLY B 1 58 ? 41.060 26.789 -7.571 1.00 11.62 48 GLY B CA 1
ATOM 1611 C C . GLY B 1 58 ? 40.904 25.600 -8.509 1.00 11.96 48 GLY B C 1
ATOM 1612 O O . GLY B 1 58 ? 40.975 25.775 -9.728 1.00 12.94 48 GLY B O 1
ATOM 1613 N N . TYR B 1 59 ? 40.708 24.394 -7.963 1.00 11.50 49 TYR B N 1
ATOM 1614 C CA . TYR B 1 59 ? 40.533 23.201 -8.806 1.00 11.20 49 TYR B CA 1
ATOM 1615 C C . TYR B 1 59 ? 39.208 23.225 -9.562 1.00 10.95 49 TYR B C 1
ATOM 1616 O O . TYR B 1 59 ? 38.170 23.590 -8.998 1.00 11.51 49 TYR B O 1
ATOM 1625 N N . LYS B 1 60 ? 39.257 22.839 -10.831 1.00 11.10 50 LYS B N 1
ATOM 1626 C CA . LYS B 1 60 ? 38.062 22.532 -11.591 1.00 11.21 50 LYS B CA 1
ATOM 1627 C C . LYS B 1 60 ? 37.878 21.017 -11.570 1.00 10.76 50 LYS B C 1
ATOM 1628 O O . LYS B 1 60 ? 38.851 20.279 -11.457 1.00 11.16 50 LYS B O 1
ATOM 1634 N N . LEU B 1 61 ? 36.626 20.572 -11.652 1.00 9.69 51 LEU B N 1
ATOM 1635 C CA . LEU B 1 61 ? 36.290 19.162 -11.472 1.00 9.53 51 LEU B CA 1
ATOM 1636 C C . LEU B 1 61 ? 35.704 18.562 -12.732 1.00 9.22 51 LEU B C 1
ATOM 1637 O O . LEU B 1 61 ? 34.856 19.167 -13.364 1.00 9.91 51 LEU B O 1
ATOM 1642 N N . VAL B 1 62 ? 36.139 17.351 -13.066 1.00 8.96 52 VAL B N 1
ATOM 1643 C CA . VAL B 1 62 ? 35.635 16.637 -14.225 1.00 9.45 52 VAL B CA 1
ATOM 1644 C C . VAL B 1 62 ? 35.335 15.216 -13.777 1.00 9.20 52 VAL B C 1
ATOM 1645 O O . VAL B 1 62 ? 36.186 14.576 -13.174 1.00 9.63 52 VAL B O 1
ATOM 1649 N N . MET B 1 63 ? 34.118 14.738 -14.032 1.00 8.94 53 MET B N 1
ATOM 1650 C CA . MET B 1 63 ? 33.770 13.374 -13.642 1.00 8.65 53 MET B CA 1
ATOM 1651 C C . MET B 1 63 ? 34.074 12.434 -14.799 1.00 8.98 53 MET B C 1
ATOM 1652 O O . MET B 1 63 ? 33.776 12.747 -15.949 1.00 9.46 53 MET B O 1
ATOM 1657 N N . ILE B 1 64 ? 34.665 11.287 -14.483 1.00 9.03 54 ILE B N 1
ATOM 1658 C CA . ILE B 1 64 ? 35.022 10.311 -15.519 1.00 10.06 54 ILE B CA 1
ATOM 1659 C C . ILE B 1 64 ? 34.746 8.888 -15.036 1.00 9.71 54 ILE B C 1
ATOM 1660 O O . ILE B 1 64 ? 35.281 8.456 -14.019 1.00 9.56 54 ILE B O 1
ATOM 1665 N N . THR B 1 65 ? 33.898 8.167 -15.764 1.00 9.84 55 THR B N 1
ATOM 1666 C CA . THR B 1 65 ? 33.351 6.911 -15.252 1.00 9.93 55 THR B CA 1
ATOM 1667 C C . THR B 1 65 ? 33.009 5.891 -16.338 1.00 10.00 55 THR B C 1
ATOM 1668 O O . THR B 1 65 ? 32.461 6.262 -17.373 1.00 9.27 55 THR B O 1
ATOM 1672 N N . ASN B 1 66 ? 33.351 4.620 -16.091 1.00 9.89 56 ASN B N 1
ATOM 1673 C CA . ASN B 1 66 ? 32.843 3.497 -16.901 1.00 9.96 56 ASN B CA 1
ATOM 1674 C C . ASN B 1 66 ? 31.526 3.030 -16.305 1.00 10.20 56 ASN B C 1
ATOM 1675 O O . ASN B 1 66 ? 31.478 2.645 -15.129 1.00 11.10 56 ASN B O 1
ATOM 1680 N N . GLN B 1 67 ? 30.460 3.053 -17.102 1.00 10.26 57 GLN B N 1
ATOM 1681 C CA . GLN B 1 67 ? 29.173 2.519 -16.662 1.00 10.37 57 GLN B CA 1
ATOM 1682 C C . GLN B 1 67 ? 28.777 1.353 -17.578 1.00 10.62 57 GLN B C 1
ATOM 1683 O O . GLN B 1 67 ? 28.007 1.531 -18.518 1.00 11.05 57 GLN B O 1
ATOM 1689 N N . ASP B 1 68 ? 29.338 0.177 -17.300 1.00 11.22 58 ASP B N 1
ATOM 1690 C CA . ASP B 1 68 ? 29.236 -0.979 -18.203 1.00 12.21 58 ASP B CA 1
ATOM 1691 C C . ASP B 1 68 ? 27.786 -1.300 -18.555 1.00 11.94 58 ASP B C 1
ATOM 1692 O O . ASP B 1 68 ? 26.970 -1.597 -17.677 1.00 12.39 58 ASP B O 1
ATOM 1697 N N . GLY B 1 69 ? 27.472 -1.206 -19.848 1.00 11.73 59 GLY B N 1
ATOM 1698 C CA . GLY B 1 69 ? 26.161 -1.595 -20.367 1.00 11.61 59 GLY B CA 1
ATOM 1699 C C . GLY B 1 69 ? 25.037 -0.595 -20.176 1.00 11.66 59 GLY B C 1
ATOM 1700 O O . GLY B 1 69 ? 23.860 -0.908 -20.421 1.00 11.67 59 GLY B O 1
ATOM 1701 N N . LEU B 1 70 ? 25.386 0.612 -19.735 1.00 11.51 60 LEU B N 1
ATOM 1702 C CA . LEU B 1 70 ? 24.411 1.681 -19.552 1.00 11.76 60 LEU B CA 1
ATOM 1703 C C . LEU B 1 70 ? 23.649 1.936 -20.849 1.00 11.79 60 LEU B C 1
ATOM 1704 O O . LEU B 1 70 ? 24.257 2.054 -21.915 1.00 12.85 60 LEU B O 1
ATOM 1709 N N . GLY B 1 71 ? 22.324 2.020 -20.747 1.00 11.49 61 GLY B N 1
ATOM 1710 C CA . GLY B 1 71 ? 21.475 2.309 -21.912 1.00 11.33 61 GLY B CA 1
ATOM 1711 C C . GLY B 1 71 ? 20.982 1.054 -22.614 1.00 11.64 61 GLY B C 1
ATOM 1712 O O . GLY B 1 71 ? 20.265 1.136 -23.619 1.00 11.88 61 GLY B O 1
ATOM 1713 N N . THR B 1 72 ? 21.385 -0.108 -22.096 1.00 11.46 62 THR B N 1
ATOM 1714 C CA . THR B 1 72 ? 20.903 -1.409 -22.595 1.00 12.02 62 THR B CA 1
ATOM 1715 C C . THR B 1 72 ? 20.102 -2.110 -21.508 1.00 12.84 62 THR B C 1
ATOM 1716 O O . THR B 1 72 ? 20.044 -1.636 -20.372 1.00 12.09 62 THR B O 1
ATOM 1720 N N . GLN B 1 73 ? 19.503 -3.251 -21.841 1.00 13.06 63 GLN B N 1
ATOM 1721 C CA . GLN B 1 73 ? 18.653 -3.953 -20.875 1.00 14.20 63 GLN B CA 1
ATOM 1722 C C . GLN B 1 73 ? 19.402 -4.386 -19.607 1.00 13.90 63 GLN B C 1
ATOM 1723 O O . GLN B 1 73 ? 18.782 -4.588 -18.559 1.00 14.74 63 GLN B O 1
ATOM 1729 N N . SER B 1 74 ? 20.727 -4.508 -19.698 1.00 14.10 64 SER B N 1
ATOM 1730 C CA . SER B 1 74 ? 21.543 -4.886 -18.529 1.00 14.05 64 SER B CA 1
ATOM 1731 C C . SER B 1 74 ? 21.678 -3.758 -17.506 1.00 14.04 64 SER B C 1
ATOM 1732 O O . SER B 1 74 ? 21.935 -4.004 -16.319 1.00 14.26 64 SER B O 1
ATOM 1735 N N . PHE B 1 75 ? 21.487 -2.526 -17.970 1.00 13.25 65 PHE B N 1
ATOM 1736 C CA . PHE B 1 75 ? 21.574 -1.344 -17.116 1.00 12.82 65 PHE B CA 1
ATOM 1737 C C . PHE B 1 75 ? 20.779 -0.225 -17.801 1.00 12.94 65 PHE B C 1
ATOM 1738 O O . PHE B 1 75 ? 21.375 0.682 -18.393 1.00 12.68 65 PHE B O 1
ATOM 1746 N N . PRO B 1 76 ? 19.429 -0.306 -17.747 1.00 12.64 66 PRO B N 1
ATOM 1747 C CA . PRO B 1 76 ? 18.580 0.646 -18.469 1.00 12.41 66 PRO B CA 1
ATOM 1748 C C . PRO B 1 76 ? 18.905 2.103 -18.139 1.00 12.27 66 PRO B C 1
ATOM 1749 O O . PRO B 1 76 ? 19.162 2.439 -16.979 1.00 10.79 66 PRO B O 1
ATOM 1753 N N . GLN B 1 77 ? 18.873 2.957 -19.157 1.00 12.15 67 GLN B N 1
ATOM 1754 C CA . GLN B 1 77 ? 19.093 4.395 -18.958 1.00 12.50 67 GLN B CA 1
ATOM 1755 C C . GLN B 1 77 ? 18.213 4.975 -17.850 1.00 12.54 67 GLN B C 1
ATOM 1756 O O . GLN B 1 77 ? 18.682 5.767 -17.030 1.00 12.21 67 GLN B O 1
ATOM 1762 N N . ALA B 1 78 ? 16.936 4.597 -17.826 1.00 12.27 68 ALA B N 1
ATOM 1763 C CA . ALA B 1 78 ? 16.010 5.161 -16.837 1.00 12.96 68 ALA B CA 1
ATOM 1764 C C . ALA B 1 78 ? 16.426 4.800 -15.405 1.00 12.57 68 ALA B C 1
ATOM 1765 O O . ALA B 1 78 ? 16.249 5.600 -14.476 1.00 12.88 68 ALA B O 1
ATOM 1767 N N . ASP B 1 79 ? 17.000 3.603 -15.251 1.00 12.69 69 ASP B N 1
ATOM 1768 C CA . ASP B 1 79 ? 17.432 3.067 -13.950 1.00 12.80 69 ASP B CA 1
ATOM 1769 C C . ASP B 1 79 ? 18.673 3.806 -13.427 1.00 11.99 69 ASP B C 1
ATOM 1770 O O . ASP B 1 79 ? 18.809 4.031 -12.223 1.00 11.94 69 ASP B O 1
ATOM 1775 N N . PHE B 1 80 ? 19.585 4.141 -14.339 1.00 11.09 70 PHE B N 1
ATOM 1776 C CA . PHE B 1 80 ? 20.767 4.947 -14.018 1.00 10.77 70 PHE B CA 1
ATOM 1777 C C . PHE B 1 80 ? 20.386 6.389 -13.701 1.00 10.78 70 PHE B C 1
ATOM 1778 O O . PHE B 1 80 ? 20.937 7.002 -12.780 1.00 10.80 70 PHE B O 1
ATOM 1786 N N . ASP B 1 81 ? 19.450 6.922 -14.482 1.00 11.30 71 ASP B N 1
ATOM 1787 C CA . ASP B 1 81 ? 19.106 8.354 -14.456 1.00 11.21 71 ASP B CA 1
ATOM 1788 C C . ASP B 1 81 ? 18.565 8.848 -13.127 1.00 11.05 71 ASP B C 1
ATOM 1789 O O . ASP B 1 81 ? 18.890 9.957 -12.713 1.00 11.73 71 ASP B O 1
ATOM 1794 N N . GLY B 1 82 ? 17.689 8.072 -12.493 1.00 10.04 72 GLY B N 1
ATOM 1795 C CA . GLY B 1 82 ? 17.116 8.502 -11.213 1.00 10.48 72 GLY B CA 1
ATOM 1796 C C . GLY B 1 82 ? 18.192 8.824 -10.180 1.00 10.44 72 GLY B C 1
ATOM 1797 O O . GLY B 1 82 ? 18.321 9.982 -9.754 1.00 10.55 72 GLY B O 1
ATOM 1798 N N . PRO B 1 83 ? 18.954 7.803 -9.749 1.00 10.43 73 PRO B N 1
ATOM 1799 C CA . PRO B 1 83 ? 20.029 8.050 -8.794 1.00 9.88 73 PRO B CA 1
ATOM 1800 C C . PRO B 1 83 ? 21.104 9.025 -9.293 1.00 9.87 73 PRO B C 1
ATOM 1801 O O . PRO B 1 83 ? 21.607 9.817 -8.491 1.00 10.07 73 PRO B O 1
ATOM 1805 N N . HIS B 1 84 ? 21.452 8.978 -10.576 1.00 8.89 74 HIS B N 1
ATOM 1806 C CA . HIS B 1 84 ? 22.511 9.863 -11.084 1.00 9.26 74 HIS B CA 1
ATOM 1807 C C . HIS B 1 84 ? 22.056 11.326 -11.075 1.00 9.23 74 HIS B C 1
ATOM 1808 O O . HIS B 1 84 ? 22.804 12.217 -10.650 1.00 8.93 74 HIS B O 1
ATOM 1815 N N . ASN B 1 85 ? 20.822 11.563 -11.508 1.00 10.16 75 ASN B N 1
ATOM 1816 C CA . ASN B 1 85 ? 20.301 12.937 -11.530 1.00 10.05 75 ASN B CA 1
ATOM 1817 C C . ASN B 1 85 ? 20.120 13.494 -10.123 1.00 10.01 75 ASN B C 1
ATOM 1818 O O . ASN B 1 85 ? 20.401 14.674 -9.883 1.00 10.63 75 ASN B O 1
ATOM 1823 N N . LEU B 1 86 ? 19.688 12.655 -9.187 1.00 9.42 76 LEU B N 1
ATOM 1824 C CA . LEU B 1 86 ? 19.642 13.061 -7.783 1.00 9.75 76 LEU B CA 1
ATOM 1825 C C . LEU B 1 86 ? 21.050 13.421 -7.280 1.00 9.13 76 LEU B C 1
ATOM 1826 O O . LEU B 1 86 ? 21.249 14.464 -6.672 1.00 8.93 76 LEU B O 1
ATOM 1831 N N . MET B 1 87 ? 22.019 12.547 -7.546 1.00 8.63 77 MET B N 1
ATOM 1832 C CA . MET B 1 87 ? 23.394 12.791 -7.137 1.00 8.36 77 MET B CA 1
ATOM 1833 C C . MET B 1 87 ? 23.869 14.146 -7.673 1.00 8.18 77 MET B C 1
ATOM 1834 O O . MET B 1 87 ? 24.449 14.952 -6.944 1.00 8.67 77 MET B O 1
ATOM 1839 N N . MET B 1 88 ? 23.602 14.390 -8.949 1.00 7.78 78 MET B N 1
ATOM 1840 C CA . MET B 1 88 ? 23.988 15.648 -9.591 1.00 8.44 78 MET B CA 1
ATOM 1841 C C . MET B 1 88 ? 23.257 16.845 -8.990 1.00 8.82 78 MET B C 1
ATOM 1842 O O . MET B 1 88 ? 23.845 17.906 -8.827 1.00 8.41 78 MET B O 1
ATOM 1847 N N . GLN B 1 89 ? 21.977 16.671 -8.661 1.00 9.45 79 GLN B N 1
ATOM 1848 C CA . GLN B 1 89 ? 21.192 17.730 -8.024 1.00 9.57 79 GLN B CA 1
ATOM 1849 C C . GLN B 1 89 ? 21.801 18.086 -6.673 1.00 9.99 79 GLN B C 1
ATOM 1850 O O . GLN B 1 89 ? 21.824 19.261 -6.290 1.00 9.91 79 GLN B O 1
ATOM 1856 N N . ILE B 1 90 ? 22.275 17.074 -5.947 1.00 9.09 80 ILE B N 1
ATOM 1857 C CA . ILE B 1 90 ? 22.891 17.304 -4.638 1.00 9.45 80 ILE B CA 1
ATOM 1858 C C . ILE B 1 90 ? 24.177 18.099 -4.854 1.00 8.89 80 ILE B C 1
ATOM 1859 O O . ILE B 1 90 ? 24.377 19.126 -4.221 1.00 8.17 80 ILE B O 1
ATOM 1864 N N . PHE B 1 91 ? 25.031 17.645 -5.774 1.00 8.29 81 PHE B N 1
ATOM 1865 C CA . PHE B 1 91 ? 26.264 18.383 -6.045 1.00 8.75 81 PHE B CA 1
ATOM 1866 C C . PHE B 1 91 ? 25.977 19.838 -6.426 1.00 8.13 81 PHE B C 1
ATOM 1867 O O . PHE B 1 91 ? 26.429 20.766 -5.746 1.00 8.26 81 PHE B O 1
ATOM 1875 N N . THR B 1 92 ? 25.212 20.028 -7.497 1.00 8.97 82 THR B N 1
ATOM 1876 C CA . THR B 1 92 ? 24.879 21.378 -7.994 1.00 9.20 82 THR B CA 1
ATOM 1877 C C . THR B 1 92 ? 24.278 22.284 -6.912 1.00 9.11 82 THR B C 1
ATOM 1878 O O . THR B 1 92 ? 24.753 23.416 -6.706 1.00 8.62 82 THR B O 1
ATOM 1882 N N . SER B 1 93 ? 23.242 21.797 -6.215 1.00 8.22 83 SER B N 1
ATOM 1883 C CA . SER B 1 93 ? 22.580 22.593 -5.183 1.00 8.33 83 SER B CA 1
ATOM 1884 C C . SER B 1 93 ? 23.524 22.970 -4.041 1.00 7.80 83 SER B C 1
ATOM 1885 O O . SER B 1 93 ? 23.385 24.037 -3.465 1.00 7.90 83 SER B O 1
ATOM 1888 N N . GLN B 1 94 ? 24.510 22.116 -3.758 1.00 7.50 84 GLN B N 1
ATOM 1889 C CA . GLN B 1 94 ? 25.469 22.402 -2.690 1.00 7.73 84 GLN B CA 1
ATOM 1890 C C . GLN B 1 94 ? 26.677 23.210 -3.141 1.00 8.11 84 GLN B C 1
ATOM 1891 O O . GLN B 1 94 ? 27.502 23.594 -2.311 1.00 8.80 84 GLN B O 1
ATOM 1897 N N . GLY B 1 95 ? 26.757 23.482 -4.441 1.00 8.77 85 GLY B N 1
ATOM 1898 C CA . GLY B 1 95 ? 27.800 24.353 -4.991 1.00 9.17 85 GLY B CA 1
ATOM 1899 C C . GLY B 1 95 ? 28.940 23.635 -5.691 1.00 9.67 85 GLY B C 1
ATOM 1900 O O . GLY B 1 95 ? 29.909 24.285 -6.140 1.00 9.85 85 GLY B O 1
ATOM 1901 N N . VAL B 1 96 ? 28.844 22.307 -5.780 1.00 9.34 86 VAL B N 1
ATOM 1902 C CA . VAL B 1 96 ? 29.861 21.500 -6.472 1.00 9.41 86 VAL B CA 1
ATOM 1903 C C . VAL B 1 96 ? 29.525 21.416 -7.956 1.00 10.36 86 VAL B C 1
ATOM 1904 O O . VAL B 1 96 ? 28.467 20.903 -8.340 1.00 9.39 86 VAL B O 1
ATOM 1908 N N . GLN B 1 97 ? 30.430 21.911 -8.789 1.00 11.25 87 GLN B N 1
ATOM 1909 C CA . GLN B 1 97 ? 30.171 21.997 -10.224 1.00 13.10 87 GLN B CA 1
ATOM 1910 C C . GLN B 1 97 ? 31.186 21.137 -10.964 1.00 13.66 87 GLN B C 1
ATOM 1911 O O . GLN B 1 97 ? 32.399 21.317 -10.808 1.00 14.60 87 GLN B O 1
ATOM 1917 N N . PHE B 1 98 ? 30.690 20.162 -11.716 1.00 13.33 88 PHE B N 1
ATOM 1918 C CA . PHE B 1 98 ? 31.539 19.393 -12.626 1.00 13.31 88 PHE B CA 1
ATOM 1919 C C . PHE B 1 98 ? 31.507 20.029 -14.004 1.00 14.02 88 PHE B C 1
ATOM 1920 O O . PHE B 1 98 ? 30.425 20.250 -14.563 1.00 14.54 88 PHE B O 1
ATOM 1928 N N . ASP B 1 99 ? 32.685 20.354 -14.534 1.00 14.12 89 ASP B N 1
ATOM 1929 C CA . ASP B 1 99 ? 32.796 20.960 -15.874 1.00 15.21 89 ASP B CA 1
ATOM 1930 C C . ASP B 1 99 ? 32.182 20.052 -16.934 1.00 14.79 89 ASP B C 1
ATOM 1931 O O . ASP B 1 99 ? 31.452 20.514 -17.807 1.00 15.17 89 ASP B O 1
ATOM 1936 N N . GLU B 1 100 ? 32.482 18.758 -16.833 1.00 14.09 90 GLU B N 1
ATOM 1937 C CA . GLU B 1 100 ? 31.897 17.724 -17.688 1.00 13.87 90 GLU B CA 1
ATOM 1938 C C . GLU B 1 100 ? 31.691 16.453 -16.870 1.00 12.68 90 GLU B C 1
ATOM 1939 O O . GLU B 1 100 ? 32.353 16.248 -15.853 1.00 11.97 90 GLU B O 1
ATOM 1945 N N . VAL B 1 101 ? 30.749 15.631 -17.318 1.00 12.45 91 VAL B N 1
ATOM 1946 C CA . VAL B 1 101 ? 30.563 14.277 -16.812 1.00 11.93 91 VAL B CA 1
ATOM 1947 C C . VAL B 1 101 ? 30.796 13.357 -18.008 1.00 12.00 91 VAL B C 1
ATOM 1948 O O . VAL B 1 101 ? 29.993 13.322 -18.949 1.00 12.60 91 VAL B O 1
ATOM 1952 N N . LEU B 1 102 ? 31.911 12.637 -17.975 1.00 11.23 92 LEU B N 1
ATOM 1953 C CA . LEU B 1 102 ? 32.347 11.828 -19.095 1.00 11.44 92 LEU B CA 1
ATOM 1954 C C . LEU B 1 102 ? 32.074 10.373 -18.776 1.00 11.24 92 LEU B C 1
ATOM 1955 O O . LEU B 1 102 ? 32.576 9.836 -17.784 1.00 11.20 92 LEU B O 1
ATOM 1960 N N . ILE B 1 103 ? 31.275 9.755 -19.635 1.00 11.15 93 ILE B N 1
ATOM 1961 C CA . ILE B 1 103 ? 30.785 8.407 -19.409 1.00 11.01 93 ILE B CA 1
ATOM 1962 C C . ILE B 1 103 ? 31.147 7.484 -20.567 1.00 10.95 93 ILE B C 1
ATOM 1963 O O . ILE B 1 103 ? 30.896 7.808 -21.737 1.00 10.97 93 ILE B O 1
ATOM 1968 N N . CYS B 1 104 ? 31.754 6.343 -20.233 1.00 11.17 94 CYS B N 1
ATOM 1969 C CA . CYS B 1 104 ? 31.852 5.236 -21.177 1.00 11.12 94 CYS B CA 1
ATOM 1970 C C . CYS B 1 104 ? 30.788 4.195 -20.808 1.00 10.93 94 CYS B C 1
ATOM 1971 O O . CYS B 1 104 ? 30.851 3.606 -19.725 1.00 10.90 94 CYS B O 1
ATOM 1974 N N . PRO B 1 105 ? 29.804 3.957 -21.708 1.00 10.57 95 PRO B N 1
ATOM 1975 C CA . PRO B 1 105 ? 28.722 3.003 -21.425 1.00 10.92 95 PRO B CA 1
ATOM 1976 C C . PRO B 1 105 ? 28.997 1.579 -21.937 1.00 11.01 95 PRO B C 1
ATOM 1977 O O . PRO B 1 105 ? 28.108 0.718 -21.895 1.00 10.28 95 PRO B O 1
ATOM 1981 N N . HIS B 1 106 ? 30.212 1.331 -22.409 1.00 11.49 96 HIS B N 1
ATOM 1982 C CA . HIS B 1 106 ? 30.496 0.084 -23.112 1.00 11.83 96 HIS B CA 1
ATOM 1983 C C . HIS B 1 106 ? 30.823 -1.064 -22.176 1.00 12.49 96 HIS B C 1
ATOM 1984 O O . HIS B 1 106 ? 31.207 -0.854 -21.020 1.00 12.74 96 HIS B O 1
ATOM 1991 N N . LEU B 1 107 ? 30.625 -2.282 -22.681 1.00 13.08 97 LEU B N 1
ATOM 1992 C CA . LEU B 1 107 ? 31.087 -3.484 -22.002 1.00 13.59 97 LEU B CA 1
ATOM 1993 C C . LEU B 1 107 ? 32.571 -3.681 -22.286 1.00 14.25 97 LEU B C 1
ATOM 1994 O O . LEU B 1 107 ? 33.068 -3.258 -23.336 1.00 14.16 97 LEU B O 1
ATOM 1999 N N . PRO B 1 108 ? 33.298 -4.327 -21.363 1.00 14.65 98 PRO B N 1
ATOM 2000 C CA . PRO B 1 108 ? 34.702 -4.629 -21.672 1.00 14.48 98 PRO B CA 1
ATOM 2001 C C . PRO B 1 108 ? 34.890 -5.340 -23.035 1.00 14.51 98 PRO B C 1
ATOM 2002 O O . PRO B 1 108 ? 35.790 -4.978 -23.789 1.00 14.46 98 PRO B O 1
ATOM 2006 N N . ALA B 1 109 ? 34.021 -6.302 -23.357 1.00 14.79 99 ALA B N 1
ATOM 2007 C CA . ALA B 1 109 ? 34.120 -7.055 -24.619 1.00 15.34 99 ALA B CA 1
ATOM 2008 C C . ALA B 1 109 ? 33.958 -6.178 -25.871 1.00 15.60 99 ALA B C 1
ATOM 2009 O O . ALA B 1 109 ? 34.305 -6.599 -26.987 1.00 15.75 99 ALA B O 1
ATOM 2011 N N . ASP B 1 110 ? 33.415 -4.971 -25.697 1.00 15.30 100 ASP B N 1
ATOM 2012 C CA . ASP B 1 110 ? 33.183 -4.062 -26.830 1.00 15.15 100 ASP B CA 1
ATOM 2013 C C . ASP B 1 110 ? 34.488 -3.534 -27.428 1.00 14.82 100 ASP B C 1
ATOM 2014 O O . ASP B 1 110 ? 34.526 -3.108 -28.595 1.00 14.93 100 ASP B O 1
ATOM 2019 N N . GLU B 1 111 ? 35.552 -3.550 -26.617 1.00 14.34 101 GLU B N 1
ATOM 2020 C CA . GLU B 1 111 ? 36.859 -3.009 -26.983 1.00 14.56 101 GLU B CA 1
ATOM 2021 C C . GLU B 1 111 ? 36.739 -1.600 -27.578 1.00 13.66 101 GLU B C 1
ATOM 2022 O O . GLU B 1 111 ? 37.285 -1.299 -28.648 1.00 13.61 101 GLU B O 1
ATOM 2028 N N . CYS B 1 112 ? 36.012 -0.743 -26.866 1.00 13.05 102 CYS B N 1
ATOM 2029 C CA . CYS B 1 112 ? 35.769 0.620 -27.317 1.00 12.64 102 CYS B CA 1
ATOM 2030 C C . CYS B 1 112 ? 37.004 1.498 -27.112 1.00 12.48 102 CYS B C 1
ATOM 2031 O O . CYS B 1 112 ? 37.966 1.102 -26.440 1.00 12.64 102 CYS B O 1
ATOM 2034 N N . ASP B 1 113 ? 36.963 2.700 -27.680 1.00 11.9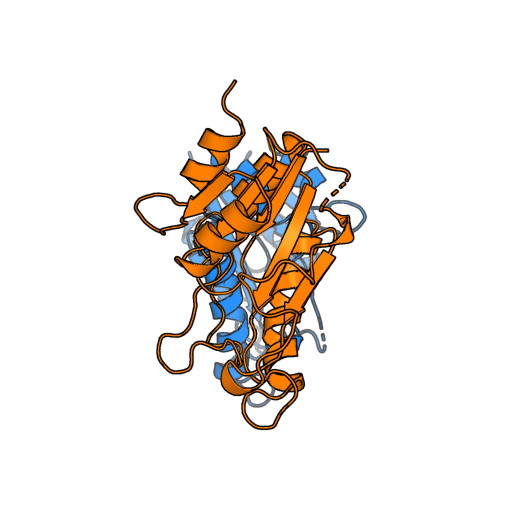9 103 ASP B N 1
ATOM 2035 C CA . ASP B 1 113 ? 38.059 3.647 -27.553 1.00 12.11 103 ASP B CA 1
ATOM 2036 C C . ASP B 1 113 ? 38.018 4.431 -26.242 1.00 11.71 103 ASP B C 1
ATOM 2037 O O . ASP B 1 113 ? 39.023 5.040 -25.865 1.00 12.39 103 ASP B O 1
ATOM 2042 N N . CYS B 1 114 ? 36.872 4.415 -25.559 1.00 11.55 104 CYS B N 1
ATOM 2043 C CA . CYS B 1 114 ? 36.614 5.363 -24.461 1.00 11.39 104 CYS B CA 1
ATOM 2044 C C . CYS B 1 114 ? 36.659 4.798 -23.038 1.00 11.19 104 CYS B C 1
ATOM 2045 O O . CYS B 1 114 ? 36.645 5.565 -22.062 1.00 10.19 104 CYS B O 1
ATOM 2048 N N . ARG B 1 115 ? 36.730 3.476 -22.920 1.00 11.12 105 ARG B N 1
ATOM 2049 C CA . ARG B 1 115 ? 36.731 2.831 -21.597 1.00 10.98 105 ARG B CA 1
ATOM 2050 C C . ARG B 1 115 ? 38.009 3.148 -20.830 1.00 10.96 105 ARG B C 1
ATOM 2051 O O . ARG B 1 115 ? 39.117 2.910 -21.322 1.00 11.42 105 ARG B O 1
ATOM 2059 N N . LYS B 1 116 ? 37.858 3.682 -19.615 1.00 10.43 106 LYS B N 1
ATOM 2060 C CA . LYS B 1 116 ? 39.018 3.927 -18.752 1.00 10.19 106 LYS B CA 1
ATOM 2061 C C . LYS B 1 116 ? 39.766 2.590 -18.609 1.00 10.72 106 LYS B C 1
ATOM 2062 O O . LYS B 1 116 ? 39.139 1.554 -18.431 1.00 10.28 106 LYS B O 1
ATOM 2068 N N . PRO B 1 117 ? 41.111 2.607 -18.622 1.00 11.20 107 PRO B N 1
ATOM 2069 C CA . PRO B 1 117 ? 42.062 3.710 -18.567 1.00 11.71 107 PRO B CA 1
ATOM 2070 C C . PRO B 1 117 ? 42.464 4.377 -19.888 1.00 11.83 107 PRO B C 1
ATOM 2071 O O . PRO B 1 117 ? 43.398 5.178 -19.894 1.00 11.71 107 PRO B O 1
ATOM 2075 N N . LYS B 1 118 ? 41.754 4.091 -20.981 1.00 12.04 108 LYS B N 1
ATOM 2076 C CA . LYS B 1 118 ? 41.973 4.836 -22.222 1.00 12.64 108 LYS B CA 1
ATOM 2077 C C . LYS B 1 118 ? 41.617 6.315 -22.038 1.00 12.81 108 LYS B C 1
ATOM 2078 O O . LYS B 1 118 ? 40.791 6.661 -21.179 1.00 12.22 108 LYS B O 1
ATOM 2084 N N . VAL B 1 119 ? 42.243 7.180 -22.835 1.00 13.36 109 VAL B N 1
ATOM 2085 C CA . VAL B 1 119 ? 42.160 8.629 -22.616 1.00 14.12 109 VAL B CA 1
ATOM 2086 C C . VAL B 1 119 ? 41.254 9.401 -23.584 1.00 13.99 109 VAL B C 1
ATOM 2087 O O . VAL B 1 119 ? 41.173 10.630 -23.514 1.00 14.57 109 VAL B O 1
ATOM 2091 N N . LYS B 1 120 ? 40.565 8.680 -24.464 1.00 13.96 110 LYS B N 1
ATOM 2092 C CA . LYS B 1 120 ? 39.728 9.306 -25.487 1.00 14.06 110 LYS B CA 1
ATOM 2093 C C . LYS B 1 120 ? 38.766 10.344 -24.900 1.00 13.75 110 LYS B C 1
ATOM 2094 O O . LYS B 1 120 ? 38.651 11.453 -25.434 1.00 13.30 110 LYS B O 1
ATOM 2100 N N . LEU B 1 121 ? 38.110 10.006 -23.789 1.00 13.38 111 LEU B N 1
ATOM 2101 C CA . LEU B 1 121 ? 37.104 10.907 -23.204 1.00 13.60 111 LEU B CA 1
ATOM 2102 C C . LEU B 1 121 ? 37.701 12.247 -22.766 1.00 14.01 111 LEU B C 1
ATOM 2103 O O . LEU B 1 121 ? 37.006 13.278 -22.742 1.00 14.34 111 LEU B O 1
ATOM 2108 N N . VAL B 1 122 ? 38.983 12.220 -22.416 1.00 14.60 112 VAL B N 1
ATOM 2109 C CA . VAL B 1 122 ? 39.682 13.403 -21.891 1.00 15.53 112 VAL B CA 1
ATOM 2110 C C . VAL B 1 122 ? 40.684 14.000 -22.884 1.00 16.54 112 VAL B C 1
ATOM 2111 O O . VAL B 1 122 ? 41.564 14.773 -22.499 1.00 16.86 112 VAL B O 1
ATOM 2115 N N . GLU B 1 123 ? 40.541 13.646 -24.161 1.00 17.74 113 GLU B N 1
ATOM 2116 C CA . GLU B 1 123 ? 41.472 14.108 -25.202 1.00 19.49 113 GLU B CA 1
ATOM 2117 C C . GLU B 1 123 ? 41.674 15.632 -25.242 1.00 19.60 113 GLU B C 1
ATOM 2118 O O . GLU B 1 123 ? 42.804 16.097 -25.417 1.00 20.05 113 GLU B O 1
ATOM 2124 N N . ARG B 1 124 ? 40.599 16.400 -25.053 1.00 20.52 114 ARG B N 1
ATOM 2125 C CA . ARG B 1 124 ? 40.687 17.871 -25.062 1.00 21.62 114 ARG B CA 1
ATOM 2126 C C . ARG B 1 124 ? 41.636 18.404 -23.981 1.00 21.44 114 ARG B C 1
ATOM 2127 O O . ARG B 1 124 ? 42.343 19.398 -24.188 1.00 21.70 114 ARG B O 1
ATOM 2135 N N . TYR B 1 125 ? 41.675 17.720 -22.842 1.00 21.18 115 TYR B N 1
ATOM 2136 C CA . TYR B 1 125 ? 42.523 18.129 -21.713 1.00 21.13 115 TYR B CA 1
ATOM 2137 C C . TYR B 1 125 ? 44.005 17.812 -21.923 1.00 21.66 115 TYR B C 1
ATOM 2138 O O . TYR B 1 125 ? 44.861 18.299 -21.179 1.00 21.69 115 TYR B O 1
ATOM 2147 N N . LEU B 1 126 ? 44.296 16.996 -22.932 1.00 21.97 116 LEU B N 1
ATOM 2148 C CA . LEU B 1 126 ? 45.647 16.503 -23.181 1.00 22.59 116 LEU B CA 1
ATOM 2149 C C . LEU B 1 126 ? 46.317 17.253 -24.326 1.00 23.10 116 LEU B C 1
ATOM 2150 O O . LEU B 1 126 ? 47.502 17.056 -24.589 1.00 23.75 116 LEU B O 1
ATOM 2155 N N . ALA B 1 130 ? 46.370 23.000 -22.296 1.00 27.36 120 ALA B N 1
ATOM 2156 C CA . ALA B 1 130 ? 45.008 22.744 -21.844 1.00 27.31 120 ALA B CA 1
ATOM 2157 C C . ALA B 1 130 ? 44.923 22.641 -20.321 1.00 27.08 120 ALA B C 1
ATOM 2158 O O . ALA B 1 130 ? 43.969 23.129 -19.715 1.00 27.57 120 ALA B O 1
ATOM 2160 N N . MET B 1 131 ? 45.922 22.020 -19.703 1.00 26.61 121 MET B N 1
ATOM 2161 C CA . MET B 1 131 ? 45.945 21.907 -18.244 1.00 26.16 121 MET B CA 1
ATOM 2162 C C . MET B 1 131 ? 47.344 21.952 -17.646 1.00 25.82 121 MET B C 1
ATOM 2163 O O . MET B 1 131 ? 48.349 21.719 -18.331 1.00 25.86 121 MET B O 1
ATOM 2168 N N . ASP B 1 132 ? 47.383 22.268 -16.356 1.00 25.15 122 ASP B N 1
ATOM 2169 C CA . ASP B 1 132 ? 48.595 22.235 -15.565 1.00 24.87 122 ASP B CA 1
ATOM 2170 C C . ASP B 1 132 ? 48.811 20.801 -15.082 1.00 24.30 122 ASP B C 1
ATOM 2171 O O . ASP B 1 132 ? 48.232 20.376 -14.074 1.00 23.98 122 ASP B O 1
ATOM 2176 N N . ARG B 1 133 ? 49.651 20.062 -15.803 1.00 23.73 123 ARG B N 1
ATOM 2177 C CA . ARG B 1 133 ? 49.830 18.637 -15.542 1.00 23.51 123 ARG B CA 1
ATOM 2178 C C . ARG B 1 133 ? 50.478 18.355 -14.192 1.00 23.29 123 ARG B C 1
ATOM 2179 O O . ARG B 1 133 ? 50.195 17.328 -13.575 1.00 23.22 123 ARG B O 1
ATOM 2187 N N . ALA B 1 134 ? 51.321 19.274 -13.722 1.00 22.88 124 ALA B N 1
ATOM 2188 C CA . ALA B 1 134 ? 51.983 19.109 -12.428 1.00 23.00 124 ALA B CA 1
ATOM 2189 C C . ALA B 1 134 ? 51.024 19.248 -11.247 1.00 22.54 124 ALA B C 1
ATOM 2190 O O . ALA B 1 134 ? 51.274 18.692 -10.180 1.00 23.09 124 ALA B O 1
ATOM 2192 N N . ASN B 1 135 ? 49.922 19.966 -11.444 1.00 21.90 125 ASN B N 1
ATOM 2193 C CA . ASN B 1 135 ? 48.956 20.177 -10.362 1.00 21.33 125 ASN B CA 1
ATOM 2194 C C . ASN B 1 135 ? 47.573 19.569 -10.608 1.00 20.20 125 ASN B C 1
ATOM 2195 O O . ASN B 1 135 ? 46.619 19.892 -9.905 1.00 20.42 125 ASN B O 1
ATOM 2200 N N . SER B 1 136 ? 47.481 18.692 -11.605 1.00 18.43 126 SER B N 1
ATOM 2201 C CA . SER B 1 136 ? 46.226 18.005 -11.929 1.00 16.87 126 SER B CA 1
ATOM 2202 C C . SER B 1 136 ? 46.310 16.535 -11.522 1.00 15.75 126 SER B C 1
ATOM 2203 O O . SER B 1 136 ? 47.399 15.961 -11.458 1.00 15.36 126 SER B O 1
ATOM 2206 N N . TYR B 1 137 ? 45.160 15.937 -11.210 1.00 14.67 127 TYR B N 1
ATOM 2207 C CA . TYR B 1 137 ? 45.128 14.599 -10.635 1.00 13.98 127 TYR B CA 1
ATOM 2208 C C . TYR B 1 137 ? 43.920 13.811 -11.117 1.00 13.19 127 TYR B C 1
ATOM 2209 O O . TYR B 1 137 ? 42.863 14.391 -11.397 1.00 12.79 127 TYR B O 1
ATOM 2218 N N . VAL B 1 138 ? 44.093 12.497 -11.223 1.00 11.79 128 VAL B N 1
ATOM 2219 C CA . VAL B 1 138 ? 42.955 11.582 -11.262 1.00 11.26 128 VAL B CA 1
ATOM 2220 C C . VAL B 1 138 ? 42.726 11.097 -9.838 1.00 11.09 128 VAL B C 1
ATOM 2221 O O . VAL B 1 138 ? 43.678 10.765 -9.143 1.00 11.35 128 VAL B O 1
ATOM 2225 N N . ILE B 1 139 ? 41.467 11.075 -9.410 1.00 9.77 129 ILE B N 1
ATOM 2226 C CA . ILE B 1 139 ? 41.089 10.497 -8.120 1.00 9.84 129 ILE B CA 1
ATOM 2227 C C . ILE B 1 139 ? 40.086 9.379 -8.362 1.00 9.52 129 ILE B C 1
ATOM 2228 O O . ILE B 1 139 ? 38.998 9.623 -8.889 1.00 9.95 129 ILE B O 1
ATOM 2233 N N . GLY B 1 140 ? 40.448 8.160 -7.975 1.00 9.57 130 GLY B N 1
ATOM 2234 C CA . GLY B 1 140 ? 39.552 7.011 -8.136 1.00 9.85 130 GLY B CA 1
ATOM 2235 C C . GLY B 1 140 ? 39.980 5.848 -7.267 1.00 9.66 130 GLY B C 1
ATOM 2236 O O . GLY B 1 140 ? 41.108 5.819 -6.772 1.00 10.08 130 GLY B O 1
ATOM 2237 N N . ASP B 1 141 ? 39.097 4.873 -7.101 1.00 9.07 131 ASP B N 1
ATOM 2238 C CA . ASP B 1 141 ? 39.340 3.796 -6.139 1.00 9.44 131 ASP B CA 1
ATOM 2239 C C . ASP B 1 141 ? 40.034 2.568 -6.720 1.00 9.74 131 ASP B C 1
ATOM 2240 O O . ASP B 1 141 ? 40.438 1.681 -5.971 1.00 9.68 131 ASP B O 1
ATOM 2245 N N . ARG B 1 142 ? 40.170 2.519 -8.044 1.00 10.16 132 ARG B N 1
ATOM 2246 C CA . ARG B 1 142 ? 40.680 1.311 -8.712 1.00 10.84 132 ARG B CA 1
ATOM 2247 C C . ARG B 1 142 ? 42.041 1.502 -9.369 1.00 10.61 132 ARG B C 1
ATOM 2248 O O . ARG B 1 142 ? 42.455 2.621 -9.666 1.00 10.14 132 ARG B O 1
ATOM 2256 N N . ALA B 1 143 ? 42.723 0.386 -9.633 1.00 10.57 133 ALA B N 1
ATOM 2257 C CA . ALA B 1 143 ? 43.942 0.410 -10.438 1.00 10.50 133 ALA B CA 1
ATOM 2258 C C . ALA B 1 143 ? 43.707 1.117 -11.777 1.00 11.11 133 ALA B C 1
ATOM 2259 O O . ALA B 1 143 ? 44.584 1.822 -12.278 1.00 10.61 133 ALA B O 1
ATOM 2261 N N . THR B 1 144 ? 42.507 0.937 -12.332 1.00 11.57 134 THR B N 1
ATOM 2262 C CA . THR B 1 144 ? 42.128 1.555 -13.612 1.00 13.25 134 THR B CA 1
ATOM 2263 C C . THR B 1 144 ? 42.261 3.082 -13.557 1.00 12.17 134 THR B C 1
ATOM 2264 O O . THR B 1 144 ? 42.653 3.713 -14.530 1.00 11.75 134 THR B O 1
ATOM 2268 N N . ASP B 1 145 ? 41.944 3.666 -12.400 1.00 11.74 135 ASP B N 1
ATOM 2269 C CA . ASP B 1 145 ? 42.033 5.110 -12.206 1.00 11.67 135 ASP B CA 1
ATOM 2270 C C . ASP B 1 145 ? 43.489 5.582 -12.169 1.00 11.63 135 ASP B C 1
ATOM 2271 O O . ASP B 1 145 ? 43.839 6.610 -12.762 1.00 11.30 135 ASP B O 1
ATOM 2276 N N . ILE B 1 146 ? 44.330 4.801 -11.491 1.00 11.80 136 ILE B N 1
ATOM 2277 C CA . ILE B 1 146 ? 45.756 5.097 -11.385 1.00 12.05 136 ILE B CA 1
ATOM 2278 C C . ILE B 1 146 ? 46.411 4.980 -12.771 1.00 11.95 136 ILE B C 1
ATOM 2279 O O . ILE B 1 146 ? 47.243 5.807 -13.140 1.00 12.29 136 ILE B O 1
ATOM 2284 N N . GLN B 1 147 ? 45.990 3.979 -13.543 1.00 12.06 137 GLN B N 1
ATOM 2285 C CA . GLN B 1 147 ? 46.489 3.787 -14.910 1.00 12.50 137 GLN B CA 1
ATOM 2286 C C . GLN B 1 147 ? 46.024 4.915 -15.836 1.00 12.02 137 GLN B C 1
ATOM 2287 O O . GLN B 1 147 ? 46.782 5.362 -16.704 1.00 11.88 137 GLN B O 1
ATOM 2293 N N . LEU B 1 148 ? 44.783 5.378 -15.659 1.00 12.07 138 LEU B N 1
ATOM 2294 C CA . LEU B 1 148 ? 44.312 6.551 -16.394 1.00 11.69 138 LEU B CA 1
ATOM 2295 C C . LEU B 1 148 ? 45.256 7.748 -16.173 1.00 11.91 138 LEU B C 1
ATOM 2296 O O . LEU B 1 148 ? 45.651 8.417 -17.136 1.00 11.70 138 LEU B O 1
ATOM 2301 N N . ALA B 1 149 ? 45.626 8.000 -14.911 1.00 11.40 139 ALA B N 1
ATOM 2302 C CA . ALA B 1 149 ? 46.527 9.099 -14.554 1.00 12.10 139 ALA B CA 1
ATOM 2303 C C . ALA B 1 149 ? 47.845 8.975 -15.305 1.00 12.80 139 ALA B C 1
ATOM 2304 O O . ALA B 1 149 ? 48.310 9.942 -15.920 1.00 12.69 139 ALA B O 1
ATOM 2306 N N . GLU B 1 150 ? 48.429 7.780 -15.262 1.00 13.44 140 GLU B N 1
ATOM 2307 C CA . GLU B 1 150 ? 49.683 7.521 -15.977 1.00 14.56 140 GLU B CA 1
ATOM 2308 C C . GLU B 1 150 ? 49.535 7.796 -17.474 1.00 14.51 140 GLU B C 1
ATOM 2309 O O . GLU B 1 150 ? 50.400 8.446 -18.074 1.00 14.48 140 GLU B O 1
ATOM 2315 N N . ASN B 1 151 ? 48.444 7.301 -18.061 1.00 14.19 141 ASN B N 1
ATOM 2316 C CA . ASN B 1 151 ? 48.151 7.518 -19.486 1.00 14.47 141 ASN B CA 1
ATOM 2317 C C . ASN B 1 151 ? 47.938 8.993 -19.842 1.00 14.49 141 ASN B C 1
ATOM 2318 O O . ASN B 1 151 ? 48.177 9.414 -20.984 1.00 15.01 141 ASN B O 1
ATOM 2323 N N . MET B 1 152 ? 47.497 9.770 -18.854 1.00 14.23 142 MET B N 1
ATOM 2324 C CA . MET B 1 152 ? 47.277 11.200 -19.020 1.00 14.18 142 MET B CA 1
ATOM 2325 C C . MET B 1 152 ? 48.518 12.042 -18.700 1.00 14.73 142 MET B C 1
ATOM 2326 O O . MET B 1 152 ? 48.523 13.258 -18.930 1.00 15.92 142 MET B O 1
ATOM 2331 N N . GLY B 1 153 ? 49.555 11.412 -18.157 1.00 15.19 143 GLY B N 1
ATOM 2332 C CA . GLY B 1 153 ? 50.757 12.136 -17.737 1.00 15.58 143 GLY B CA 1
ATOM 2333 C C . GLY B 1 153 ? 50.550 13.023 -16.514 1.00 16.08 143 GLY B C 1
ATOM 2334 O O . GLY B 1 153 ? 51.195 14.072 -16.384 1.00 16.24 143 GLY B O 1
ATOM 2335 N N . ILE B 1 154 ? 49.642 12.608 -15.627 1.00 15.49 144 ILE B N 1
ATOM 2336 C CA . ILE B 1 154 ? 49.360 13.330 -14.379 1.00 15.27 144 ILE B CA 1
ATOM 2337 C C . ILE B 1 154 ? 49.360 12.386 -13.169 1.00 15.44 144 ILE B C 1
ATOM 2338 O O . ILE B 1 154 ? 49.459 11.170 -13.316 1.00 15.52 144 ILE B O 1
ATOM 2343 N N . ASN B 1 155 ? 49.278 12.954 -11.969 1.00 16.11 145 ASN B N 1
ATOM 2344 C CA . ASN B 1 155 ? 49.293 12.169 -10.741 1.00 16.88 145 ASN B CA 1
ATOM 2345 C C . ASN B 1 155 ? 47.984 11.444 -10.535 1.00 15.98 145 ASN B C 1
ATOM 2346 O O . ASN B 1 155 ? 46.942 11.928 -10.961 1.00 15.90 145 ASN B O 1
ATOM 2351 N N . GLY B 1 156 ? 48.051 10.293 -9.872 1.00 15.69 146 GLY B N 1
ATOM 2352 C CA . GLY B 1 156 ? 46.856 9.529 -9.519 1.00 14.93 146 GLY B CA 1
ATOM 2353 C C . GLY B 1 156 ? 46.790 9.352 -8.021 1.00 15.02 146 GLY B C 1
ATOM 2354 O O . GLY B 1 156 ? 47.815 9.078 -7.375 1.00 14.43 146 GLY B O 1
ATOM 2355 N N . LEU B 1 157 ? 45.585 9.517 -7.473 1.00 14.20 147 LEU B N 1
ATOM 2356 C CA . LEU B 1 157 ? 45.334 9.311 -6.046 1.00 14.32 147 LEU B CA 1
ATOM 2357 C C . LEU B 1 157 ? 44.323 8.190 -5.920 1.00 13.88 147 LEU B C 1
ATOM 2358 O O . LEU B 1 157 ? 43.215 8.286 -6.462 1.00 13.12 147 LEU B O 1
ATOM 2363 N N . ARG B 1 158 ? 44.707 7.128 -5.219 1.00 13.25 148 ARG B N 1
ATOM 2364 C CA . ARG B 1 158 ? 43.822 5.996 -5.037 1.00 13.41 148 ARG B CA 1
ATOM 2365 C C . ARG B 1 158 ? 42.929 6.201 -3.825 1.00 12.42 148 ARG B C 1
ATOM 2366 O O . ARG B 1 158 ? 43.354 5.979 -2.683 1.00 11.49 148 ARG B O 1
ATOM 2374 N N . TYR B 1 159 ? 41.699 6.645 -4.083 1.00 11.76 149 TYR B N 1
ATOM 2375 C CA . TYR B 1 159 ? 40.709 6.836 -3.020 1.00 11.36 149 TYR B CA 1
ATOM 2376 C C . TYR B 1 159 ? 40.469 5.548 -2.236 1.00 11.51 149 TYR B C 1
ATOM 2377 O O . TYR B 1 159 ? 40.248 4.491 -2.818 1.00 11.73 149 TYR B O 1
ATOM 2386 N N . ASP B 1 160 ? 40.544 5.650 -0.913 1.00 11.36 150 ASP B N 1
ATOM 2387 C CA . ASP B 1 160 ? 40.136 4.574 -0.019 1.00 11.88 150 ASP B CA 1
ATOM 2388 C C . ASP B 1 160 ? 39.494 5.221 1.194 1.00 11.54 150 ASP B C 1
ATOM 2389 O O . ASP B 1 160 ? 40.017 6.170 1.764 1.00 11.00 150 ASP B O 1
ATOM 2394 N N . ARG B 1 161 ? 38.320 4.725 1.567 1.00 11.84 151 ARG B N 1
ATOM 2395 C CA . ARG B 1 161 ? 37.540 5.339 2.634 1.00 12.41 151 ARG B CA 1
ATOM 2396 C C . ARG B 1 161 ? 38.282 5.527 3.953 1.00 13.48 151 ARG B C 1
ATOM 2397 O O . ARG B 1 161 ? 37.958 6.409 4.726 1.00 13.84 151 ARG B O 1
ATOM 2405 N N . GLU B 1 162 ? 39.299 4.708 4.176 1.00 15.23 152 GLU B N 1
ATOM 2406 C CA . GLU B 1 162 ? 40.036 4.730 5.412 1.00 16.76 152 GLU B CA 1
ATOM 2407 C C . GLU B 1 162 ? 41.442 5.335 5.247 1.00 16.29 152 GLU B C 1
ATOM 2408 O O . GLU B 1 162 ? 41.819 6.236 6.008 1.00 17.36 152 GLU B O 1
ATOM 2414 N N . THR B 1 163 ? 42.169 4.883 4.226 1.00 16.32 153 THR B N 1
ATOM 2415 C CA . THR B 1 163 ? 43.599 5.230 4.048 1.00 15.87 153 THR B CA 1
ATOM 2416 C C . THR B 1 163 ? 43.909 6.433 3.145 1.00 14.77 153 THR B C 1
ATOM 2417 O O . THR B 1 163 ? 45.037 6.957 3.162 1.00 14.92 153 THR B O 1
ATOM 2421 N N . LEU B 1 164 ? 42.933 6.857 2.347 1.00 12.52 154 LEU B N 1
ATOM 2422 C CA . LEU B 1 164 ? 43.063 8.084 1.552 1.00 10.98 154 LEU B CA 1
ATOM 2423 C C . LEU B 1 164 ? 41.668 8.565 1.214 1.00 9.86 154 LEU B C 1
ATOM 2424 O O . LEU B 1 164 ? 41.180 8.413 0.090 1.00 8.73 154 LEU B O 1
ATOM 2429 N N . ASN B 1 165 ? 41.037 9.133 2.229 1.00 9.60 155 ASN B N 1
ATOM 2430 C CA . ASN B 1 165 ? 39.639 9.521 2.149 1.00 9.39 155 ASN B CA 1
ATOM 2431 C C . ASN B 1 165 ? 39.478 10.984 1.735 1.00 9.48 155 ASN B C 1
ATOM 2432 O O . ASN B 1 165 ? 40.463 11.701 1.484 1.00 8.90 155 ASN B O 1
ATOM 2437 N N . TRP B 1 166 ? 38.232 11.439 1.654 1.00 8.31 156 TRP B N 1
ATOM 2438 C CA . TRP B 1 166 ? 37.991 12.799 1.168 1.00 7.99 156 TRP B CA 1
ATOM 2439 C C . TRP B 1 166 ? 38.659 13.903 2.013 1.00 8.49 156 TRP B C 1
ATOM 2440 O O . TRP B 1 166 ? 39.332 14.775 1.447 1.00 8.13 156 TRP B O 1
ATOM 2451 N N . PRO B 1 167 ? 38.494 13.877 3.354 1.00 8.97 157 PRO B N 1
ATOM 2452 C CA . PRO B 1 167 ? 39.240 14.864 4.158 1.00 9.36 157 PRO B CA 1
ATOM 2453 C C . PRO B 1 167 ? 40.753 14.852 3.912 1.00 9.54 157 PRO B C 1
ATOM 2454 O O . PRO B 1 167 ? 41.354 15.912 3.784 1.00 9.97 157 PRO B O 1
ATOM 2458 N N . MET B 1 168 ? 41.360 13.674 3.824 1.00 9.67 158 MET B N 1
ATOM 2459 C CA . MET B 1 168 ? 42.805 13.586 3.557 1.00 9.88 158 MET B CA 1
ATOM 2460 C C . MET B 1 168 ? 43.178 14.189 2.203 1.00 10.13 158 MET B C 1
ATOM 2461 O O . MET B 1 168 ? 44.169 14.914 2.088 1.00 10.25 158 MET B O 1
ATOM 2466 N N . ILE B 1 169 ? 42.384 13.881 1.185 1.00 9.11 159 ILE B N 1
ATOM 2467 C CA . ILE B 1 169 ? 42.593 14.415 -0.168 1.00 9.11 159 ILE B CA 1
ATOM 2468 C C . ILE B 1 169 ? 42.450 15.937 -0.163 1.00 9.09 159 ILE B C 1
ATOM 2469 O O . ILE B 1 169 ? 43.288 16.645 -0.728 1.00 9.16 159 ILE B O 1
ATOM 2474 N N . GLY B 1 170 ? 41.405 16.428 0.506 1.00 8.79 160 GLY B N 1
ATOM 2475 C CA . GLY B 1 170 ? 41.175 17.868 0.631 1.00 10.45 160 GLY B CA 1
ATOM 2476 C C . GLY B 1 170 ? 42.361 18.600 1.234 1.00 11.14 160 GLY B C 1
ATOM 2477 O O . GLY B 1 170 ? 42.726 19.693 0.781 1.00 12.35 160 GLY B O 1
ATOM 2478 N N . GLU B 1 171 ? 42.956 17.994 2.256 1.00 11.21 161 GLU B N 1
ATOM 2479 C CA . GLU B 1 171 ? 44.142 18.542 2.904 1.00 12.12 161 GLU B CA 1
ATOM 2480 C C . GLU B 1 171 ? 45.381 18.434 2.016 1.00 11.70 161 GLU B C 1
ATOM 2481 O O . GLU B 1 171 ? 46.124 19.412 1.852 1.00 12.08 161 GLU B O 1
ATOM 2487 N N . GLN B 1 172 ? 45.592 17.245 1.449 1.00 11.78 162 GLN B N 1
ATOM 2488 C CA . GLN B 1 172 ? 46.783 16.950 0.643 1.00 12.18 162 GLN B CA 1
ATOM 2489 C C . GLN B 1 172 ? 46.902 17.861 -0.584 1.00 12.40 162 GLN B C 1
ATOM 2490 O O . GLN B 1 172 ? 47.985 18.388 -0.872 1.00 12.84 162 GLN B O 1
ATOM 2496 N N . LEU B 1 173 ? 45.788 18.071 -1.285 1.00 11.89 163 LEU B N 1
ATOM 2497 C CA . LEU B 1 173 ? 45.804 18.837 -2.530 1.00 12.00 163 LEU B CA 1
ATOM 2498 C C . LEU B 1 173 ? 45.726 20.357 -2.313 1.00 12.29 163 LEU B C 1
ATOM 2499 O O . LEU B 1 173 ? 45.802 21.119 -3.275 1.00 13.14 163 LEU B O 1
ATOM 2504 N N . THR B 1 174 ? 45.588 20.787 -1.055 1.00 11.92 164 THR B N 1
ATOM 2505 C CA . THR B 1 174 ? 45.602 22.219 -0.710 1.00 12.03 164 THR B CA 1
ATOM 2506 C C . THR B 1 174 ? 46.828 22.613 0.127 1.00 12.46 164 THR B C 1
ATOM 2507 O O . THR B 1 174 ? 46.963 23.762 0.554 1.00 12.64 164 THR B O 1
ATOM 2511 N N . ARG B 1 175 ? 47.716 21.646 0.342 1.00 12.49 165 ARG B N 1
ATOM 2512 C CA . ARG B 1 175 ? 48.949 21.858 1.083 1.00 13.69 165 ARG B CA 1
ATOM 2513 C C . ARG B 1 175 ? 49.799 22.888 0.360 1.00 14.41 165 ARG B C 1
ATOM 2514 O O . ARG B 1 175 ? 49.933 22.835 -0.858 1.00 14.50 165 ARG B O 1
ATOM 2522 N N . ARG B 1 176 ? 50.335 23.836 1.125 1.00 16.57 166 ARG B N 1
ATOM 2523 C CA . ARG B 1 176 ? 51.215 24.888 0.611 1.00 18.13 166 ARG B CA 1
ATOM 2524 C C . ARG B 1 176 ? 52.537 24.841 1.360 1.00 18.48 166 ARG B C 1
ATOM 2525 O O . ARG B 1 176 ? 53.542 25.412 0.924 1.00 18.87 166 ARG B O 1
#

Solvent-accessible surface area: 14390 Å² total; per-residue (Å²): 130,62,53,19,0,0,0,10,0,17,11,0,0,0,24,60,49,110,134,26,0,27,141,56,94,52,9,24,3,2,51,9,0,0,33,29,0,21,79,0,45,168,36,29,8,83,1,0,0,0,2,34,3,58,2,19,49,62,180,90,2,51,87,77,57,4,49,20,4,16,92,12,0,40,53,0,0,68,22,4,38,0,108,24,78,77,47,19,49,0,44,64,83,67,94,82,148,18,104,10,68,9,36,100,23,102,31,0,103,171,13,74,51,35,101,82,64,0,34,0,0,0,30,115,64,58,2,59,72,0,2,128,66,0,46,17,55,34,15,120,5,58,127,149,80,45,31,0,64,83,0,0,128,100,15,80,92,60,21,0,0,0,11,0,10,12,0,0,0,30,45,13,120,91,65,105,22,0,25,133,36,105,30,8,29,6,5,55,11,0,0,31,29,0,30,91,0,43,188,40,38,13,88,1,0,0,2,2,34,3,56,2,17,48,70,163,56,0,50,84,82,57,4,46,22,2,15,89,10,0,40,56,0,0,74,19,5,32,1,91,25,74,63,49,19,50,0,47,62,83,75,92,78,148,18,102,21,64,8,40,101,42,101,44,1,98,157,3,66,99,25,54,100,82,63,0,31,0,0,0,26,109,81,48,1,66,71,1,2,127,71,1,51,16,64,31,12,128,5,44,137,135,101,35,27,0,65,80,0,0,118,90,14,37,209,280